Protein AF-0000000079816338 (afdb_homodimer)

Organism: NCBI:txid1608957

InterPro domains:
  IPR032808 DoxX family [PF07681] (20-102)
  IPR051907 DoxX-like inner membrane-associated oxidoreductase [PTHR33452] (13-150)

Radius of gyration: 20.95 Å; Cα contacts (8 Å, |Δi|>4): 546; chains: 2; bounding box: 51×67×56 Å

Foldseek 3Di:
DDPVVVVVVVVVVVVLCLLLVLLQVLLVVLLVQLVCLVPPQNLQNCQVPPVVVLVNPPSSVVSNVSSVLSNVLSVCSNQQHVQLVSLVSNLVSLVVCQVSPAPVQACAGDPPDPDGHCVVSVVSNVSSVCCNQQGRRDRHVCVVVVVDDPDPPDPPPDPPPPPPPD/DDPVVVVVVVVVVVVLCLLLVLLQVLLVVLQVQLVCLVPPQNLQNCQVPPVVVLVNPPSSVVSNVSSCLSNVLSVCSNQQHVQLVSLVVNLVSLVVCQVSPAPVQACAGDPPDPDGHCVVSVVSNVSSVCCNQQGRRDRHVCVVVVVDDPPPPDPPPDPPDPPPPD

Nearest PDB structures (foldseek):
  6a94-assembly2_B  TM=2.118E-01  e=1.010E+00  Homo sapiens
  6a94-assembly2_B  TM=2.122E-01  e=7.781E-01  Homo sapiens
  6wgt-assembly2_B  TM=2.318E-01  e=5.483E+00  Homo sapiens
  7voe-assembly1_A  TM=1.876E-01  e=3.007E+00  Homo sapiens

Secondary structure (DSSP, 8-state):
--HHHHHHHHHHHHHHHHHHHHHHHHHHHHHHHHHHIIIII-HHHHIIIIIHHTT-SSHHHHHHHHHHHHHHHHHHHHHTSSHHHHHHHHHHHHHHHIIIIITTT-SSPPTT-SS--SHHHHHHHHHHHHHHHH-S-SSSHHHHTTSS---------S--------/--HHHHHHHHHHHHHHHHHHHHHHHHHHHHHHHHHHIIIII-HHHHIIIIIHHTT-SSHHHHHHHHHHHHHHHHHHHHHTSSHHHHHHHHHHHHHHHIIIIITTT-SSPPTT-SS--SHHHHHHHHHHHHHHHH-S-SSSHHHHTTSS---------S--------

Structure (mmCIF, N/CA/C/O backbone):
data_AF-0000000079816338-model_v1
#
loop_
_entity.id
_entity.type
_entity.pdbx_description
1 polymer Oxidoreductase
#
loop_
_atom_site.group_PDB
_atom_site.id
_atom_site.type_symbol
_atom_site.label_atom_id
_atom_site.label_alt_id
_atom_site.label_comp_id
_atom_site.label_asym_id
_atom_site.label_entity_id
_atom_site.label_seq_id
_atom_site.pdbx_PDB_ins_code
_atom_site.Cartn_x
_atom_site.Cartn_y
_atom_site.Cartn_z
_atom_site.occupancy
_atom_site.B_iso_or_equiv
_atom_site.auth_seq_id
_atom_site.auth_comp_id
_atom_site.auth_asym_id
_atom_site.auth_atom_id
_atom_site.pdbx_PDB_model_num
ATOM 1 N N . MET A 1 1 ? -20.078 13.43 28.703 1 40.84 1 MET A N 1
ATOM 2 C CA . MET A 1 1 ? -18.859 13.492 27.891 1 40.84 1 MET A CA 1
ATOM 3 C C . MET A 1 1 ? -18.984 12.586 26.672 1 40.84 1 MET A C 1
ATOM 5 O O . MET A 1 1 ? -18.938 11.359 26.797 1 40.84 1 MET A O 1
ATOM 9 N N . SER A 1 2 ? -19.781 12.906 25.625 1 45.94 2 SER A N 1
ATOM 10 C CA . SER A 1 2 ? -20.609 12.148 24.688 1 45.94 2 SER A CA 1
ATOM 11 C C . SER A 1 2 ? -19.75 11.305 23.75 1 45.94 2 SER A C 1
ATOM 13 O O . SER A 1 2 ? -18.562 11.586 23.562 1 45.94 2 SER A O 1
ATOM 15 N N . THR A 1 3 ? -20.203 10.07 23.484 1 49.84 3 THR A N 1
ATOM 16 C CA . THR A 1 3 ? -19.734 9.023 22.578 1 49.84 3 THR A CA 1
ATOM 17 C C . THR A 1 3 ? -19.172 9.625 21.297 1 49.84 3 THR A C 1
ATOM 19 O O . THR A 1 3 ? -18.156 9.156 20.766 1 49.84 3 THR A O 1
ATOM 22 N N . ILE A 1 4 ? -19.797 10.742 21.031 1 50.19 4 ILE A N 1
ATOM 23 C CA . ILE A 1 4 ? -19.453 11.391 19.781 1 50.19 4 ILE A CA 1
ATOM 24 C C . ILE A 1 4 ? -18.078 12.055 19.906 1 50.19 4 ILE A C 1
ATOM 26 O O . ILE A 1 4 ? -17.25 11.984 18.984 1 50.19 4 ILE A O 1
ATOM 30 N N . HIS A 1 5 ? -17.734 12.703 21.125 1 50.38 5 HIS A N 1
ATOM 31 C CA . HIS A 1 5 ? -16.438 13.344 21.344 1 50.38 5 HIS A CA 1
ATOM 32 C C . HIS A 1 5 ? -15.32 12.312 21.359 1 50.38 5 HIS A C 1
ATOM 34 O O . HIS A 1 5 ? -14.219 12.586 20.875 1 50.38 5 HIS A O 1
ATOM 40 N N . ALA A 1 6 ? -15.617 11.172 22 1 49.81 6 ALA A N 1
ATOM 41 C CA . ALA A 1 6 ? -14.648 10.086 22.062 1 49.81 6 ALA A CA 1
ATOM 42 C C . ALA A 1 6 ? -14.297 9.586 20.656 1 49.81 6 ALA A C 1
ATOM 44 O O . ALA A 1 6 ? -13.133 9.266 20.391 1 49.81 6 ALA A O 1
ATOM 45 N N . ILE A 1 7 ? -15.25 9.5 19.781 1 52.56 7 ILE A N 1
ATOM 46 C CA . ILE A 1 7 ? -15.039 9.031 18.422 1 52.56 7 ILE A CA 1
ATOM 47 C C . ILE A 1 7 ? -14.18 10.039 17.656 1 52.56 7 ILE A C 1
ATOM 49 O O . ILE A 1 7 ? -13.273 9.648 16.922 1 52.56 7 ILE A O 1
ATOM 53 N N . HIS A 1 8 ? -14.398 11.273 17.984 1 54.84 8 HIS A N 1
ATOM 54 C CA . HIS A 1 8 ? -13.656 12.336 17.312 1 54.84 8 HIS A CA 1
ATOM 55 C C . HIS A 1 8 ? -12.211 12.383 17.797 1 54.84 8 HIS A C 1
ATOM 57 O O . HIS A 1 8 ? -11.297 12.625 17.016 1 54.84 8 HIS A O 1
ATOM 63 N N . ARG A 1 9 ? -12.031 12.312 19.172 1 52.19 9 ARG A N 1
ATOM 64 C CA . ARG A 1 9 ? -10.688 12.289 19.734 1 52.19 9 ARG A CA 1
ATOM 65 C C . ARG A 1 9 ? -9.906 11.07 19.234 1 52.19 9 ARG A C 1
ATOM 67 O O . ARG A 1 9 ? -8.703 11.156 18.984 1 52.19 9 ARG A O 1
ATOM 74 N N . SER A 1 10 ? -10.656 9.953 19.234 1 56.09 10 SER A N 1
ATOM 75 C CA . SER A 1 10 ? -10.008 8.727 18.781 1 56.09 10 SER A CA 1
ATOM 76 C C . SER A 1 10 ? -9.477 8.891 17.359 1 56.09 10 SER A C 1
ATOM 78 O O . SER A 1 10 ? -8.375 8.438 17.047 1 56.09 10 SER A O 1
ATOM 80 N N . PHE A 1 11 ? -10.102 9.688 16.594 1 63.38 11 PHE A N 1
ATOM 81 C CA . PHE A 1 11 ? -9.633 9.867 15.227 1 63.38 11 PHE A CA 1
ATOM 82 C C . PHE A 1 11 ? -8.492 10.883 15.18 1 63.38 11 PHE A C 1
ATOM 84 O O . PHE A 1 11 ? -7.637 10.82 14.289 1 63.38 11 PHE A O 1
ATOM 91 N N . GLY A 1 12 ? -8.5 11.695 16.344 1 60.84 12 GLY A N 1
ATOM 92 C CA . GLY A 1 12 ? -7.398 12.633 16.422 1 60.84 12 GLY A CA 1
ATOM 93 C C . GLY A 1 12 ? -6.055 11.961 16.641 1 60.84 12 GLY A C 1
ATOM 94 O O . GLY A 1 12 ? -5.105 12.203 15.891 1 60.84 12 GLY A O 1
ATOM 95 N N . ARG A 1 13 ? -6.016 11.148 17.625 1 67.56 13 ARG A N 1
ATOM 96 C CA . ARG A 1 13 ? -4.793 10.406 17.906 1 67.56 13 ARG A CA 1
ATOM 97 C C . ARG A 1 13 ? -4.438 9.469 16.75 1 67.56 13 ARG A C 1
ATOM 99 O O . ARG A 1 13 ? -3.266 9.344 16.391 1 67.56 13 ARG A O 1
ATOM 106 N N . ALA A 1 14 ? -5.395 8.922 16.188 1 78.31 14 ALA A N 1
ATOM 107 C CA . ALA A 1 14 ? -5.164 8.008 15.07 1 78.31 14 ALA A CA 1
ATOM 108 C C . ALA A 1 14 ? -4.645 8.758 13.844 1 78.31 14 ALA A C 1
ATOM 110 O O . ALA A 1 14 ? -3.811 8.234 13.102 1 78.31 14 ALA A O 1
ATOM 111 N N . SER A 1 15 ? -5.027 9.984 13.844 1 82.69 15 SER A N 1
ATOM 112 C CA . SER A 1 15 ? -4.605 10.781 12.695 1 82.69 15 SER A CA 1
ATOM 113 C C . SER A 1 15 ? -3.121 11.125 12.781 1 82.69 15 SER A C 1
ATOM 115 O O . SER A 1 15 ? -2.428 11.164 11.758 1 82.69 15 SER A O 1
ATOM 117 N N . ALA A 1 16 ? -2.643 11.281 14 1 85.25 16 ALA A N 1
ATOM 118 C CA . ALA A 1 16 ? -1.231 11.602 14.195 1 85.25 16 ALA A CA 1
ATOM 119 C C . ALA A 1 16 ? -0.348 10.391 13.883 1 85.25 16 ALA A C 1
ATOM 121 O O . ALA A 1 16 ? 0.85 10.547 13.633 1 85.25 16 ALA A O 1
ATOM 122 N N . ALA A 1 17 ? -0.938 9.281 13.883 1 92.69 17 ALA A N 1
ATOM 123 C CA . ALA A 1 17 ? -0.187 8.047 13.672 1 92.69 17 ALA A CA 1
ATOM 124 C C . ALA A 1 17 ? -0.024 7.75 12.188 1 92.69 17 ALA A C 1
ATOM 126 O O . ALA A 1 17 ? 0.826 6.945 11.797 1 92.69 17 ALA A O 1
ATOM 127 N N . VAL A 1 18 ? -0.795 8.383 11.352 1 93.62 18 VAL A N 1
ATOM 128 C CA . VAL A 1 18 ? -0.905 8.008 9.945 1 93.62 18 VAL A CA 1
ATOM 129 C C . VAL A 1 18 ? 0.459 8.133 9.273 1 93.62 18 VAL A C 1
ATOM 131 O O . VAL A 1 18 ? 0.966 7.16 8.703 1 93.62 18 VAL A O 1
ATOM 134 N N . PRO A 1 19 ? 1.144 9.273 9.391 1 94.25 19 PRO A N 1
ATOM 135 C CA . PRO A 1 19 ? 2.42 9.359 8.68 1 94.25 19 PRO A CA 1
ATOM 136 C C . PRO A 1 19 ? 3.459 8.375 9.211 1 94.25 19 PRO A C 1
ATOM 138 O O . PRO A 1 19 ? 4.277 7.859 8.445 1 94.25 19 PRO A O 1
ATOM 141 N N . VAL A 1 20 ? 3.414 8.07 10.477 1 96 20 VAL A N 1
ATOM 142 C CA . VAL A 1 20 ? 4.402 7.199 11.102 1 96 20 VAL A CA 1
ATOM 143 C C . VAL A 1 20 ? 4.141 5.75 10.688 1 96 20 VAL A C 1
ATOM 145 O O . VAL A 1 20 ? 5.062 5.043 10.266 1 96 20 VAL A O 1
ATOM 148 N N . VAL A 1 21 ? 2.91 5.344 10.781 1 97.69 21 VAL A N 1
ATOM 149 C CA . VAL A 1 21 ? 2.559 3.967 10.445 1 97.69 21 VAL A CA 1
ATOM 150 C C . VAL A 1 21 ? 2.842 3.711 8.969 1 97.69 21 VAL A C 1
ATOM 152 O O . VAL A 1 21 ? 3.418 2.68 8.609 1 97.69 21 VAL A O 1
ATOM 155 N N . VAL A 1 22 ? 2.518 4.641 8.133 1 98.06 22 VAL A N 1
ATOM 156 C CA . VAL A 1 22 ? 2.689 4.484 6.695 1 98.06 22 VAL A CA 1
ATOM 157 C C . VAL A 1 22 ? 4.176 4.359 6.363 1 98.06 22 VAL A C 1
ATOM 159 O O . VAL A 1 22 ? 4.598 3.393 5.723 1 98.06 22 VAL A O 1
ATOM 162 N N . ARG A 1 23 ? 4.961 5.293 6.82 1 98.44 23 ARG A N 1
ATOM 163 C CA . ARG A 1 23 ? 6.363 5.273 6.406 1 98.44 23 ARG A CA 1
ATOM 164 C C . ARG A 1 23 ? 7.082 4.055 6.977 1 98.44 23 ARG A C 1
ATOM 166 O O . ARG A 1 23 ? 7.98 3.504 6.34 1 98.44 23 ARG A O 1
ATOM 173 N N . VAL A 1 24 ? 6.727 3.605 8.18 1 98.81 24 VAL A N 1
ATOM 174 C CA . VAL A 1 24 ? 7.406 2.475 8.805 1 98.81 24 VAL A CA 1
ATOM 175 C C . VAL A 1 24 ? 7.086 1.194 8.031 1 98.81 24 VAL A C 1
ATOM 177 O O . VAL A 1 24 ? 7.988 0.414 7.715 1 98.81 24 VAL A O 1
ATOM 180 N N . VAL A 1 25 ? 5.848 0.986 7.73 1 98.81 25 VAL A N 1
ATOM 181 C CA . VAL A 1 25 ? 5.449 -0.234 7.039 1 98.81 25 VAL A CA 1
ATOM 182 C C . VAL A 1 25 ? 6.043 -0.245 5.633 1 98.81 25 VAL A C 1
ATOM 184 O O . VAL A 1 25 ? 6.637 -1.24 5.207 1 98.81 25 VAL A O 1
ATOM 187 N N . ILE A 1 26 ? 5.902 0.875 4.906 1 98.88 26 ILE A N 1
ATOM 188 C CA . ILE A 1 26 ? 6.449 0.96 3.555 1 98.88 26 ILE A CA 1
ATOM 189 C C . ILE A 1 26 ? 7.969 0.823 3.6 1 98.88 26 ILE A C 1
ATOM 191 O O . ILE A 1 26 ? 8.562 0.151 2.754 1 98.88 26 ILE A O 1
ATOM 195 N N . GLY A 1 27 ? 8.594 1.478 4.578 1 98.94 27 GLY A N 1
ATOM 196 C CA . GLY A 1 27 ? 10.039 1.39 4.734 1 98.94 27 GLY A CA 1
ATOM 197 C C . GLY A 1 27 ? 10.531 -0.026 4.969 1 98.94 27 GLY A C 1
ATOM 198 O O . GLY A 1 27 ? 11.539 -0.442 4.398 1 98.94 27 GLY A O 1
ATOM 199 N N . ILE A 1 28 ? 9.859 -0.75 5.809 1 98.88 28 ILE A N 1
ATOM 200 C CA . ILE A 1 28 ? 10.227 -2.131 6.098 1 98.88 28 ILE A CA 1
ATOM 201 C C . ILE A 1 28 ? 10.156 -2.963 4.82 1 98.88 28 ILE A C 1
ATOM 203 O O . ILE A 1 28 ? 11.07 -3.736 4.523 1 98.88 28 ILE A O 1
ATOM 207 N N . ILE A 1 29 ? 9.094 -2.814 4.062 1 98.75 29 ILE A N 1
ATOM 208 C CA . ILE A 1 29 ? 8.922 -3.6 2.846 1 98.75 29 ILE A CA 1
ATOM 209 C C . ILE A 1 29 ? 10.039 -3.266 1.855 1 98.75 29 ILE A C 1
ATOM 211 O O . ILE A 1 29 ? 10.68 -4.164 1.308 1 98.75 29 ILE A O 1
ATOM 215 N N . MET A 1 30 ? 10.281 -1.951 1.688 1 98.81 30 MET A N 1
ATOM 216 C CA . MET A 1 30 ? 11.305 -1.541 0.733 1 98.81 30 MET A CA 1
ATOM 217 C C . MET A 1 30 ? 12.688 -2.02 1.176 1 98.81 30 MET A C 1
ATOM 219 O O . MET A 1 30 ? 13.469 -2.518 0.362 1 98.81 30 MET A O 1
ATOM 223 N N . ALA A 1 31 ? 13 -1.866 2.441 1 98.81 31 ALA A N 1
ATOM 224 C CA . ALA A 1 31 ? 14.297 -2.305 2.961 1 98.81 31 ALA A CA 1
ATOM 225 C C . ALA A 1 31 ? 14.469 -3.812 2.793 1 98.81 31 ALA A C 1
ATOM 227 O O . ALA A 1 31 ? 15.57 -4.285 2.508 1 98.81 31 ALA A O 1
ATOM 228 N N . THR A 1 32 ? 13.43 -4.578 3.047 1 98 32 THR A N 1
ATOM 229 C CA . THR A 1 32 ? 13.492 -6.027 2.904 1 98 32 THR A CA 1
ATOM 230 C C . THR A 1 32 ? 13.789 -6.418 1.459 1 98 32 THR A C 1
ATOM 232 O O . THR A 1 32 ? 14.539 -7.363 1.206 1 98 32 THR A O 1
ATOM 235 N N . HIS A 1 33 ? 13.211 -5.711 0.512 1 97.12 33 HIS A N 1
ATOM 236 C CA . HIS A 1 33 ? 13.516 -5.953 -0.893 1 97.12 33 HIS A CA 1
ATOM 237 C C . HIS A 1 33 ? 14.992 -5.703 -1.184 1 97.12 33 HIS A C 1
ATOM 239 O O . HIS A 1 33 ? 15.641 -6.496 -1.868 1 97.12 33 HIS A O 1
ATOM 245 N N . GLY A 1 34 ? 15.477 -4.562 -0.693 1 97.81 34 GLY A N 1
ATOM 246 C CA . GLY A 1 34 ? 16.906 -4.293 -0.849 1 97.81 34 GLY A CA 1
ATOM 247 C C . GLY A 1 34 ? 17.781 -5.352 -0.211 1 97.81 34 GLY A C 1
ATOM 248 O O . GLY A 1 34 ? 18.781 -5.762 -0.792 1 97.81 34 GLY A O 1
ATOM 249 N N . TRP A 1 35 ? 17.422 -5.758 0.966 1 97.31 35 TRP A N 1
ATOM 250 C CA . TRP A 1 35 ? 18.172 -6.777 1.688 1 97.31 35 TRP A CA 1
ATOM 251 C C . TRP A 1 35 ? 18.188 -8.094 0.925 1 97.31 35 TRP A C 1
ATOM 253 O O . TRP A 1 35 ? 19.219 -8.758 0.821 1 97.31 35 TRP A O 1
ATOM 263 N N . GLN A 1 36 ? 17.078 -8.523 0.411 1 94.94 36 GLN A N 1
ATOM 264 C CA . GLN A 1 36 ? 16.969 -9.75 -0.364 1 94.94 36 GLN A CA 1
ATOM 265 C C . GLN A 1 36 ? 17.844 -9.695 -1.611 1 94.94 36 GLN A C 1
ATOM 267 O O . GLN A 1 36 ? 18.531 -10.672 -1.937 1 94.94 36 GLN A O 1
ATOM 272 N N . LYS A 1 37 ? 17.828 -8.555 -2.322 1 95.94 37 LYS A N 1
ATOM 273 C CA . LYS A 1 37 ? 18.656 -8.414 -3.514 1 95.94 37 LYS A CA 1
ATOM 274 C C . LYS A 1 37 ? 20.141 -8.453 -3.156 1 95.94 37 LYS A C 1
ATOM 276 O O . LYS A 1 37 ? 20.969 -8.961 -3.93 1 95.94 37 LYS A O 1
ATOM 281 N N . LEU A 1 38 ? 20.406 -7.953 -2.01 1 96.62 38 LEU A N 1
ATOM 282 C CA . LEU A 1 38 ? 21.797 -7.887 -1.571 1 96.62 38 LEU A CA 1
ATOM 283 C C . LEU A 1 38 ? 22.297 -9.258 -1.13 1 96.62 38 LEU A C 1
ATOM 285 O O . LEU A 1 38 ? 23.406 -9.664 -1.482 1 96.62 38 LEU A O 1
ATOM 289 N N . THR A 1 39 ? 21.484 -10.055 -0.456 1 94.81 39 THR A N 1
ATOM 290 C CA . THR A 1 39 ? 22 -11.219 0.259 1 94.81 39 THR A CA 1
ATOM 291 C C . THR A 1 39 ? 21.578 -12.508 -0.439 1 94.81 39 THR A C 1
ATOM 293 O O . THR A 1 39 ? 22.25 -13.539 -0.314 1 94.81 39 THR A O 1
ATOM 296 N N . GLN A 1 40 ? 20.469 -12.492 -1.113 1 91.5 40 GLN A N 1
ATOM 297 C CA . GLN A 1 40 ? 19.953 -13.734 -1.689 1 91.5 40 GLN A CA 1
ATOM 298 C C . GLN A 1 40 ? 20.188 -13.773 -3.197 1 91.5 40 GLN A C 1
ATOM 300 O O . GLN A 1 40 ? 20.547 -14.805 -3.748 1 91.5 40 GLN A O 1
ATOM 305 N N . MET A 1 41 ? 20.031 -12.719 -3.842 1 90.38 41 MET A N 1
ATOM 306 C CA . MET A 1 41 ? 20.188 -12.68 -5.293 1 90.38 41 MET A CA 1
ATOM 307 C C . MET A 1 41 ? 21.594 -12.273 -5.688 1 90.38 41 MET A C 1
ATOM 309 O O . MET A 1 41 ? 22.172 -12.836 -6.621 1 90.38 41 MET A O 1
ATOM 313 N N . GLY A 1 42 ? 22.125 -11.375 -4.883 1 95.12 42 GLY A N 1
ATOM 314 C CA . GLY A 1 42 ? 23.312 -10.641 -5.305 1 95.12 42 GLY A CA 1
ATOM 315 C C . GLY A 1 42 ? 22.984 -9.445 -6.188 1 95.12 42 GLY A C 1
ATOM 316 O O . GLY A 1 42 ? 22.422 -9.609 -7.273 1 95.12 42 GLY A O 1
ATOM 317 N N . ALA A 1 43 ? 23.422 -8.312 -5.816 1 95.5 43 ALA A N 1
ATOM 318 C CA . ALA A 1 43 ? 23.047 -7.078 -6.504 1 95.5 43 ALA A CA 1
ATOM 319 C C . ALA A 1 43 ? 23.531 -7.094 -7.953 1 95.5 43 ALA A C 1
ATOM 321 O O . ALA A 1 43 ? 22.797 -6.703 -8.859 1 95.5 43 ALA A O 1
ATOM 322 N N . ALA A 1 44 ? 24.719 -7.543 -8.148 1 94.56 44 ALA A N 1
ATOM 323 C CA . ALA A 1 44 ? 25.25 -7.625 -9.5 1 94.56 44 ALA A CA 1
ATOM 324 C C . ALA A 1 44 ? 24.5 -8.656 -10.336 1 94.56 44 ALA A C 1
ATOM 326 O O . ALA A 1 44 ? 24.234 -8.438 -11.523 1 94.56 44 ALA A O 1
ATOM 327 N N . ASN A 1 45 ? 24.172 -9.789 -9.758 1 95 45 ASN A N 1
ATOM 328 C CA . ASN A 1 45 ? 23.422 -10.836 -10.438 1 95 45 ASN A CA 1
ATOM 329 C C . ASN A 1 45 ? 22.016 -10.375 -10.789 1 95 45 ASN A C 1
ATOM 331 O O . ASN A 1 45 ? 21.516 -10.664 -11.883 1 95 45 ASN A O 1
ATOM 335 N N . PHE A 1 46 ? 21.422 -9.664 -9.828 1 94.62 46 PHE A N 1
ATOM 336 C CA . PHE A 1 46 ? 20.125 -9.047 -10.102 1 94.62 46 PHE A CA 1
ATOM 337 C C . PHE A 1 46 ? 20.219 -8.109 -11.305 1 94.62 46 PHE A C 1
ATOM 339 O O . PHE A 1 46 ? 19.375 -8.156 -12.203 1 94.62 46 PHE A O 1
ATOM 346 N N . GLY A 1 47 ? 21.219 -7.293 -11.391 1 94.75 47 GLY A N 1
ATOM 347 C CA . GLY A 1 47 ? 21.438 -6.359 -12.484 1 94.75 47 GLY A CA 1
ATOM 348 C C . GLY A 1 47 ? 21.75 -7.047 -13.797 1 94.75 47 GLY A C 1
ATOM 349 O O . GLY A 1 47 ? 21.031 -6.859 -14.789 1 94.75 47 GLY A O 1
ATOM 350 N N . ASN A 1 48 ? 22.75 -7.941 -13.836 1 95.5 48 ASN A N 1
ATOM 351 C CA . ASN A 1 48 ? 23.25 -8.57 -15.055 1 95.5 48 ASN A CA 1
ATOM 352 C C . ASN A 1 48 ? 22.297 -9.664 -15.547 1 95.5 48 ASN A C 1
ATOM 354 O O . ASN A 1 48 ? 22.422 -10.133 -16.672 1 95.5 48 ASN A O 1
ATOM 358 N N . GLY A 1 49 ? 21.391 -10.016 -14.797 1 94.56 49 GLY A N 1
ATOM 359 C CA . GLY A 1 49 ? 20.312 -10.93 -15.18 1 94.56 49 GLY A CA 1
ATOM 360 C C . GLY A 1 49 ? 19.031 -10.227 -15.547 1 94.56 49 GLY A C 1
ATOM 361 O O . GLY A 1 49 ? 18.859 -9.773 -16.688 1 94.56 49 GLY A O 1
ATOM 362 N N . MET A 1 50 ? 18.266 -9.883 -14.555 1 90.75 50 MET A N 1
ATOM 363 C CA . MET A 1 50 ? 16.922 -9.344 -14.758 1 90.75 50 MET A CA 1
ATOM 364 C C . MET A 1 50 ? 16.969 -8 -15.477 1 90.75 50 MET A C 1
ATOM 366 O O . MET A 1 50 ? 16.266 -7.785 -16.469 1 90.75 50 MET A O 1
ATOM 370 N N . LEU A 1 51 ? 17.766 -7.07 -15.008 1 95.25 51 LEU A N 1
ATOM 371 C CA . LEU A 1 51 ? 17.797 -5.734 -15.586 1 95.25 51 LEU A CA 1
ATOM 372 C C . LEU A 1 51 ? 18.375 -5.762 -17 1 95.25 51 LEU A C 1
ATOM 374 O O . LEU A 1 51 ? 17.922 -5.031 -17.875 1 95.25 51 LEU A O 1
ATOM 378 N N . ALA A 1 52 ? 19.391 -6.535 -17.125 1 96.25 52 ALA A N 1
ATOM 379 C CA . ALA A 1 52 ? 19.969 -6.695 -18.469 1 96.25 52 ALA A CA 1
ATOM 380 C C . ALA A 1 52 ? 18.922 -7.23 -19.438 1 96.25 52 ALA A C 1
ATOM 382 O O . ALA A 1 52 ? 18.797 -6.738 -20.562 1 96.25 52 ALA A O 1
ATOM 383 N N . ASP A 1 53 ? 18.172 -8.227 -19.047 1 94.81 53 ASP A N 1
ATOM 384 C CA . ASP A 1 53 ? 17.141 -8.836 -19.891 1 94.81 53 ASP A CA 1
ATOM 385 C C . ASP A 1 53 ? 16.078 -7.812 -20.266 1 94.81 53 ASP A C 1
ATOM 387 O O . ASP A 1 53 ? 15.438 -7.93 -21.312 1 94.81 53 ASP A O 1
ATOM 391 N N . LEU A 1 54 ? 15.93 -6.773 -19.469 1 93.12 54 LEU A N 1
ATOM 392 C CA . LEU A 1 54 ? 14.93 -5.738 -19.703 1 93.12 54 LEU A CA 1
ATOM 393 C C . LEU A 1 54 ? 15.508 -4.602 -20.531 1 93.12 54 LEU A C 1
ATOM 395 O O . LEU A 1 54 ? 14.805 -3.637 -20.844 1 93.12 54 LEU A O 1
ATOM 399 N N . GLY A 1 55 ? 16.844 -4.629 -20.766 1 95.31 55 GLY A N 1
ATOM 400 C CA . GLY A 1 55 ? 17.484 -3.641 -21.625 1 95.31 55 GLY A CA 1
ATOM 401 C C . GLY A 1 55 ? 17.953 -2.408 -20.859 1 95.31 55 GLY A C 1
ATOM 402 O O . GLY A 1 55 ? 18.203 -1.365 -21.469 1 95.31 55 GLY A O 1
ATOM 403 N N . VAL A 1 56 ? 18 -2.514 -19.578 1 96 56 VAL A N 1
ATOM 404 C CA . VAL A 1 56 ? 18.469 -1.39 -18.781 1 96 56 VAL A CA 1
ATOM 405 C C . VAL A 1 56 ? 19.953 -1.146 -19.062 1 96 56 VAL A C 1
ATOM 407 O O . VAL A 1 56 ? 20.766 -2.082 -19.047 1 96 56 VAL A O 1
ATOM 410 N N . PRO A 1 57 ? 20.359 0.042 -19.344 1 96.62 57 PRO A N 1
ATOM 411 C CA . PRO A 1 57 ? 21.781 0.308 -19.547 1 96.62 57 PRO A CA 1
ATOM 412 C C . PRO A 1 57 ? 22.594 0.143 -18.281 1 96.62 57 PRO A C 1
ATOM 414 O O . PRO A 1 57 ? 22.109 0.424 -17.188 1 96.62 57 PRO A O 1
ATOM 417 N N . LEU A 1 58 ? 23.828 -0.326 -18.406 1 97.12 58 LEU A N 1
ATOM 418 C CA . LEU A 1 58 ? 24.734 -0.551 -17.297 1 97.12 58 LEU A CA 1
ATOM 419 C C . LEU A 1 58 ? 24.078 -1.388 -16.203 1 97.12 58 LEU A C 1
ATOM 421 O O . LEU A 1 58 ? 24.062 -0.993 -15.039 1 97.12 58 LEU A O 1
ATOM 425 N N . PRO A 1 59 ? 23.625 -2.504 -16.594 1 97.38 59 PRO A N 1
ATOM 426 C CA . PRO A 1 59 ? 22.766 -3.26 -15.672 1 97.38 59 PRO A CA 1
ATOM 427 C C . PRO A 1 59 ? 23.484 -3.652 -14.383 1 97.38 59 PRO A C 1
ATOM 429 O O . PRO A 1 59 ? 22.859 -3.693 -13.32 1 97.38 59 PRO A O 1
ATOM 432 N N . GLY A 1 60 ? 24.766 -4.004 -14.422 1 96.38 60 GLY A N 1
ATOM 433 C CA . GLY A 1 60 ? 25.5 -4.305 -13.211 1 96.38 60 GLY A CA 1
ATOM 434 C C . GLY A 1 60 ? 25.516 -3.158 -12.219 1 96.38 60 GLY A C 1
ATOM 435 O O . GLY A 1 60 ? 25.297 -3.363 -11.023 1 96.38 60 GLY A O 1
ATOM 436 N N . VAL A 1 61 ? 25.75 -1.986 -12.742 1 97.62 61 VAL A N 1
ATOM 437 C CA . VAL A 1 61 ? 25.766 -0.791 -11.906 1 97.62 61 VAL A CA 1
ATOM 438 C C . VAL A 1 61 ? 24.359 -0.501 -11.383 1 97.62 61 VAL A C 1
ATOM 440 O O . VAL A 1 61 ? 24.188 -0.222 -10.195 1 97.62 61 VAL A O 1
ATOM 443 N N . MET A 1 62 ? 23.406 -0.627 -12.273 1 97.88 62 MET A N 1
ATOM 444 C CA . MET A 1 62 ? 22.031 -0.314 -11.891 1 97.88 62 MET A CA 1
ATOM 445 C C . MET A 1 62 ? 21.516 -1.309 -10.859 1 97.88 62 MET A C 1
ATOM 447 O O . MET A 1 62 ? 20.703 -0.954 -10 1 97.88 62 MET A O 1
ATOM 451 N N . GLY A 1 63 ? 21.969 -2.564 -10.953 1 98 63 GLY A N 1
ATOM 452 C CA . GLY A 1 63 ? 21.625 -3.537 -9.922 1 98 63 GLY A CA 1
ATOM 453 C C . GLY A 1 63 ? 22.031 -3.102 -8.531 1 98 63 GLY A C 1
ATOM 454 O O . GLY A 1 63 ? 21.25 -3.238 -7.582 1 98 63 GLY A O 1
ATOM 455 N N . HIS A 1 64 ? 23.219 -2.57 -8.445 1 98.25 64 HIS A N 1
ATOM 456 C CA . HIS A 1 64 ? 23.688 -2.072 -7.156 1 98.25 64 HIS A CA 1
ATOM 457 C C . HIS A 1 64 ? 22.906 -0.83 -6.73 1 98.25 64 HIS A C 1
ATOM 459 O O . HIS A 1 64 ? 22.531 -0.7 -5.562 1 98.25 64 HIS A O 1
ATOM 465 N N . VAL A 1 65 ? 22.703 0.055 -7.664 1 98.5 65 VAL A N 1
ATOM 466 C CA . VAL A 1 65 ? 22.031 1.317 -7.359 1 98.5 65 VAL A CA 1
ATOM 467 C C . VAL A 1 65 ? 20.641 1.043 -6.797 1 98.5 65 VAL A C 1
ATOM 469 O O . VAL A 1 65 ? 20.297 1.538 -5.719 1 98.5 65 VAL A O 1
ATOM 472 N N . VAL A 1 66 ? 19.859 0.242 -7.477 1 98.44 66 VAL A N 1
ATOM 473 C CA . VAL A 1 66 ? 18.5 -0.068 -7.059 1 98.44 66 VAL A CA 1
ATOM 474 C C . VAL A 1 66 ? 18.516 -0.775 -5.703 1 98.44 66 VAL A C 1
ATOM 476 O O . VAL A 1 66 ? 17.766 -0.423 -4.801 1 98.44 66 VAL A O 1
ATOM 479 N N . THR A 1 67 ? 19.406 -1.755 -5.539 1 98.62 67 THR A N 1
ATOM 480 C CA . THR A 1 67 ? 19.516 -2.545 -4.32 1 98.62 67 THR A CA 1
ATOM 481 C C . THR A 1 67 ? 19.781 -1.645 -3.115 1 98.62 67 THR A C 1
ATOM 483 O O . THR A 1 67 ? 19.078 -1.728 -2.105 1 98.62 67 THR A O 1
ATOM 486 N N . TRP A 1 68 ? 20.672 -0.776 -3.256 1 98.81 68 TRP A N 1
ATOM 487 C CA . TRP A 1 68 ? 21.062 0.058 -2.127 1 98.81 68 TRP A CA 1
ATOM 488 C C . TRP A 1 68 ? 20.047 1.156 -1.873 1 98.81 68 TRP A C 1
ATOM 490 O O . TRP A 1 68 ? 19.812 1.541 -0.726 1 98.81 68 TRP A O 1
ATOM 500 N N . LEU A 1 69 ? 19.484 1.735 -2.92 1 98.88 69 LEU A N 1
ATOM 501 C CA . LEU A 1 69 ? 18.438 2.729 -2.719 1 98.88 69 LEU A CA 1
ATOM 502 C C . LEU A 1 69 ? 17.25 2.129 -1.95 1 98.88 69 LEU A C 1
ATOM 504 O O . LEU A 1 69 ? 16.703 2.775 -1.062 1 98.88 69 LEU A O 1
ATOM 508 N N . GLU A 1 70 ? 16.922 0.952 -2.301 1 98.88 70 GLU A N 1
ATOM 509 C CA . GLU A 1 70 ? 15.828 0.293 -1.6 1 98.88 70 GLU A CA 1
ATOM 510 C C . GLU A 1 70 ? 16.203 0.005 -0.147 1 98.88 70 GLU A C 1
ATOM 512 O O . GLU A 1 70 ? 15.406 0.263 0.762 1 98.88 70 GLU A O 1
ATOM 517 N N . LEU A 1 71 ? 17.375 -0.53 0.052 1 98.88 71 LEU A N 1
ATOM 518 C CA . LEU A 1 71 ? 17.797 -0.9 1.396 1 98.88 71 LEU A CA 1
ATOM 519 C C . LEU A 1 71 ? 17.953 0.334 2.279 1 98.88 71 LEU A C 1
ATOM 521 O O . LEU A 1 71 ? 17.297 0.446 3.314 1 98.88 71 LEU A O 1
ATOM 525 N N . VAL A 1 72 ? 18.734 1.293 1.838 1 98.94 72 VAL A N 1
ATOM 526 C CA . VAL A 1 72 ? 19.047 2.475 2.633 1 98.94 72 VAL A CA 1
ATOM 527 C C . VAL A 1 72 ? 17.828 3.396 2.697 1 98.94 72 VAL A C 1
ATOM 529 O O . VAL A 1 72 ? 17.516 3.945 3.756 1 98.94 72 VAL A O 1
ATOM 532 N N . GLY A 1 73 ? 17.172 3.582 1.538 1 98.94 73 GLY A N 1
ATOM 533 C CA . GLY A 1 73 ? 15.969 4.391 1.527 1 98.94 73 GLY A CA 1
ATOM 534 C C . GLY A 1 73 ? 14.867 3.836 2.416 1 98.94 73 GLY A C 1
ATOM 535 O O . GLY A 1 73 ? 14.172 4.594 3.092 1 98.94 73 GLY A O 1
ATOM 536 N N . GLY A 1 74 ? 14.695 2.479 2.344 1 98.94 74 GLY A N 1
ATOM 537 C CA . GLY A 1 74 ? 13.734 1.85 3.236 1 98.94 74 GLY A CA 1
ATOM 538 C C . GLY A 1 74 ? 14.062 2.059 4.703 1 98.94 74 GLY A C 1
ATOM 539 O O . GLY A 1 74 ? 13.18 2.385 5.5 1 98.94 74 GLY A O 1
ATOM 540 N N . ILE A 1 75 ? 15.297 1.915 5.121 1 98.94 75 ILE A N 1
ATOM 541 C CA . ILE A 1 75 ? 15.742 2.117 6.5 1 98.94 75 ILE A CA 1
ATOM 542 C C . ILE A 1 75 ? 15.531 3.576 6.898 1 98.94 75 ILE A C 1
ATOM 544 O O . ILE A 1 75 ? 15.078 3.863 8.008 1 98.94 75 ILE A O 1
ATOM 548 N N . ALA A 1 76 ? 15.867 4.469 6 1 98.94 76 ALA A N 1
ATOM 549 C CA . ALA A 1 76 ? 15.656 5.895 6.25 1 98.94 76 ALA A CA 1
ATOM 550 C C . ALA A 1 76 ? 14.188 6.191 6.535 1 98.94 76 ALA A C 1
ATOM 552 O O . ALA A 1 76 ? 13.875 6.984 7.426 1 98.94 76 ALA A O 1
ATOM 553 N N . LEU A 1 77 ? 13.312 5.602 5.805 1 98.88 77 LEU A N 1
ATOM 554 C CA . LEU A 1 77 ? 11.883 5.793 6.043 1 98.88 77 LEU A CA 1
ATOM 555 C C . LEU A 1 77 ? 11.484 5.254 7.414 1 98.88 77 LEU A C 1
ATOM 557 O O . LEU A 1 77 ? 10.703 5.883 8.133 1 98.88 77 LEU A O 1
ATOM 561 N N . VAL A 1 78 ? 12 4.086 7.805 1 98.94 78 VAL A N 1
ATOM 562 C CA . VAL A 1 78 ? 11.648 3.471 9.078 1 98.94 78 VAL A CA 1
ATOM 563 C C . VAL A 1 78 ? 12.023 4.41 10.227 1 98.94 78 VAL A C 1
ATOM 565 O O . VAL A 1 78 ? 11.234 4.609 11.156 1 98.94 78 VAL A O 1
ATOM 568 N N . VAL A 1 79 ? 13.148 5.062 10.141 1 98.75 79 VAL A N 1
ATOM 569 C CA . VAL A 1 79 ? 13.625 5.867 11.258 1 98.75 79 VAL A CA 1
ATOM 570 C C . VAL A 1 79 ? 13.188 7.32 11.07 1 98.75 79 VAL A C 1
ATOM 572 O O . VAL A 1 79 ? 13.383 8.148 11.961 1 98.75 79 VAL A O 1
ATOM 575 N N . GLY A 1 80 ? 12.586 7.629 9.984 1 98.12 80 GLY A N 1
ATOM 576 C CA . GLY A 1 80 ? 12.141 8.984 9.703 1 98.12 80 GLY A CA 1
ATOM 577 C C . GLY A 1 80 ? 13.289 9.945 9.445 1 98.12 80 GLY A C 1
ATOM 578 O O . GLY A 1 80 ? 13.344 11.031 10.031 1 98.12 80 GLY A O 1
ATOM 579 N N . PHE A 1 81 ? 14.219 9.516 8.602 1 98.44 81 PHE A N 1
ATOM 580 C CA . PHE A 1 81 ? 15.352 10.344 8.195 1 98.44 81 PHE A CA 1
ATOM 581 C C . PHE A 1 81 ? 15.227 10.766 6.738 1 98.44 81 PHE A C 1
ATOM 583 O O . PHE A 1 81 ? 15.094 9.914 5.852 1 98.44 81 PHE A O 1
ATOM 590 N N . LEU A 1 82 ? 15.312 12.18 6.477 1 98.12 82 LEU A N 1
ATOM 591 C CA . LEU A 1 82 ? 15.094 12.68 5.125 1 98.12 82 LEU A CA 1
ATOM 592 C C . LEU A 1 82 ? 13.867 12.016 4.492 1 98.12 82 LEU A C 1
ATOM 594 O O . LEU A 1 82 ? 13.938 11.531 3.361 1 98.12 82 LEU A O 1
ATOM 598 N N . THR A 1 83 ? 12.859 12.008 5.254 1 97.38 83 THR A N 1
ATOM 599 C CA . THR A 1 83 ? 11.688 11.195 4.953 1 97.38 83 THR A CA 1
ATOM 600 C C . THR A 1 83 ? 11.133 11.539 3.572 1 97.38 83 THR A C 1
ATOM 602 O O . THR A 1 83 ? 10.953 10.656 2.732 1 97.38 83 THR A O 1
ATOM 605 N N . ARG A 1 84 ? 10.883 12.766 3.264 1 96.5 84 ARG A N 1
ATOM 606 C CA . ARG A 1 84 ? 10.281 13.164 1.995 1 96.5 84 ARG A CA 1
ATOM 607 C C . ARG A 1 84 ? 11.203 12.836 0.825 1 96.5 84 ARG A C 1
ATOM 609 O O . ARG A 1 84 ? 10.742 12.359 -0.218 1 96.5 84 ARG A O 1
ATOM 616 N N . ALA A 1 85 ? 12.477 13.086 0.982 1 98 85 ALA A N 1
ATOM 617 C CA . ALA A 1 85 ? 13.445 12.789 -0.069 1 98 85 ALA A CA 1
ATOM 618 C C . ALA A 1 85 ? 13.555 11.281 -0.298 1 98 85 ALA A C 1
ATOM 620 O O . ALA A 1 85 ? 13.578 10.82 -1.441 1 98 85 ALA A O 1
ATOM 621 N N . SER A 1 86 ? 13.688 10.539 0.799 1 98.75 86 SER A N 1
ATOM 622 C CA . SER A 1 86 ? 13.773 9.086 0.689 1 98.75 86 SER A CA 1
ATOM 623 C C . SER A 1 86 ? 12.531 8.516 0.006 1 98.75 86 SER A C 1
ATOM 625 O O . SER A 1 86 ? 12.641 7.66 -0.873 1 98.75 86 SER A O 1
ATOM 627 N N . ALA A 1 87 ? 11.414 9 0.428 1 98.81 87 ALA A N 1
ATOM 628 C CA . ALA A 1 87 ? 10.164 8.539 -0.183 1 98.81 87 ALA A CA 1
ATOM 629 C C . ALA A 1 87 ? 10.133 8.867 -1.673 1 98.81 87 ALA A C 1
ATOM 631 O O . ALA A 1 87 ? 9.719 8.039 -2.486 1 98.81 87 ALA A O 1
ATOM 632 N N . ALA A 1 88 ? 10.539 10.016 -2.049 1 98.62 88 ALA A N 1
ATOM 633 C CA . ALA A 1 88 ? 10.539 10.43 -3.449 1 98.62 88 ALA A CA 1
ATOM 634 C C . ALA A 1 88 ? 11.484 9.562 -4.277 1 98.62 88 ALA A C 1
ATOM 636 O O . ALA A 1 88 ? 11.141 9.133 -5.379 1 98.62 88 ALA A O 1
ATOM 637 N N . VAL A 1 89 ? 12.641 9.336 -3.787 1 98.88 89 VAL A N 1
ATOM 638 C CA . VAL A 1 89 ? 13.633 8.531 -4.488 1 98.88 89 VAL A CA 1
ATOM 639 C C . VAL A 1 89 ? 13.109 7.105 -4.668 1 98.88 89 VAL A C 1
ATOM 641 O O . VAL A 1 89 ? 13.203 6.535 -5.758 1 98.88 89 VAL A O 1
ATOM 644 N N . LEU A 1 90 ? 12.586 6.535 -3.627 1 98.94 90 LEU A N 1
ATOM 645 C CA . LEU A 1 90 ? 12.031 5.188 -3.707 1 98.94 90 LEU A CA 1
ATOM 646 C C . LEU A 1 90 ? 10.852 5.137 -4.676 1 98.94 90 LEU A C 1
ATOM 648 O O . LEU A 1 90 ? 10.648 4.133 -5.355 1 98.94 90 LEU A O 1
ATOM 652 N N . ALA A 1 91 ? 10.055 6.203 -4.723 1 98.88 91 ALA A N 1
ATOM 653 C CA . ALA A 1 91 ? 8.953 6.27 -5.676 1 98.88 91 ALA A CA 1
ATOM 654 C C . ALA A 1 91 ? 9.469 6.211 -7.113 1 98.88 91 ALA A C 1
ATOM 656 O O . ALA A 1 91 ? 8.859 5.562 -7.969 1 98.88 91 ALA A O 1
ATOM 657 N N . VAL A 1 92 ? 10.539 6.859 -7.367 1 98.69 92 VAL A N 1
ATOM 658 C CA . VAL A 1 92 ? 11.141 6.84 -8.703 1 98.69 92 VAL A CA 1
ATOM 659 C C . VAL A 1 92 ? 11.609 5.43 -9.039 1 98.69 92 VAL A C 1
ATOM 661 O O . VAL A 1 92 ? 11.383 4.938 -10.141 1 98.69 92 VAL A O 1
ATOM 664 N N . VAL A 1 93 ? 12.258 4.805 -8.094 1 98.19 93 VAL A N 1
ATOM 665 C CA . VAL A 1 93 ? 12.719 3.43 -8.273 1 98.19 93 VAL A CA 1
ATOM 666 C C . VAL A 1 93 ? 11.531 2.527 -8.594 1 98.19 93 VAL A C 1
ATOM 668 O O . VAL A 1 93 ? 11.57 1.751 -9.555 1 98.19 93 VAL A O 1
ATOM 671 N N . LEU A 1 94 ? 10.523 2.67 -7.844 1 98.19 94 LEU A N 1
ATOM 672 C CA . LEU A 1 94 ? 9.352 1.817 -8.008 1 98.19 94 LEU A CA 1
ATOM 673 C C . LEU A 1 94 ? 8.633 2.121 -9.32 1 98.19 94 LEU A C 1
ATOM 675 O O . LEU A 1 94 ? 8.133 1.21 -9.984 1 98.19 94 LEU A O 1
ATOM 679 N N . ALA A 1 95 ? 8.492 3.367 -9.648 1 97.88 95 ALA A N 1
ATOM 680 C CA . ALA A 1 95 ? 7.891 3.736 -10.93 1 97.88 95 ALA A CA 1
ATOM 681 C C . ALA A 1 95 ? 8.656 3.121 -12.094 1 97.88 95 ALA A C 1
ATOM 683 O O . ALA A 1 95 ? 8.047 2.604 -13.039 1 97.88 95 ALA A O 1
ATOM 684 N N . GLY A 1 96 ? 9.969 3.172 -12.047 1 96.31 96 GLY A N 1
ATOM 685 C CA . GLY A 1 96 ? 10.781 2.525 -13.062 1 96.31 96 GLY A CA 1
ATOM 686 C C . GLY A 1 96 ? 10.562 1.027 -13.141 1 96.31 96 GLY A C 1
ATOM 687 O O . GLY A 1 96 ? 10.414 0.475 -14.234 1 96.31 96 GLY A O 1
ATOM 688 N N . ALA A 1 97 ? 10.531 0.401 -12 1 94.38 97 ALA A N 1
ATOM 689 C CA . ALA A 1 97 ? 10.281 -1.037 -11.961 1 94.38 97 ALA A CA 1
ATOM 690 C C . ALA A 1 97 ? 8.914 -1.374 -12.547 1 94.38 97 ALA A C 1
ATOM 692 O O . ALA A 1 97 ? 8.773 -2.355 -13.281 1 94.38 97 ALA A O 1
ATOM 693 N N . THR A 1 98 ? 7.941 -0.579 -12.211 1 96.38 98 THR A N 1
ATOM 694 C CA . THR A 1 98 ? 6.578 -0.806 -12.68 1 96.38 98 THR A CA 1
ATOM 695 C C . THR A 1 98 ? 6.504 -0.69 -14.195 1 96.38 98 THR A C 1
ATOM 697 O O . THR A 1 98 ? 5.941 -1.562 -14.867 1 96.38 98 THR A O 1
ATOM 700 N N . VAL A 1 99 ? 7.082 0.268 -14.781 1 95.44 99 VAL A N 1
ATOM 701 C CA . VAL A 1 99 ? 7.031 0.514 -16.219 1 95.44 99 VAL A CA 1
ATOM 702 C C . VAL A 1 99 ? 7.832 -0.558 -16.953 1 95.44 99 VAL A C 1
ATOM 704 O O . VAL A 1 99 ? 7.395 -1.061 -18 1 95.44 99 VAL A O 1
ATOM 707 N N . LEU A 1 100 ? 8.922 -0.993 -16.469 1 93.25 100 LEU A N 1
ATOM 708 C CA . LEU A 1 100 ? 9.828 -1.899 -17.172 1 93.25 100 LEU A CA 1
ATOM 709 C C . LEU A 1 100 ? 9.375 -3.346 -17.016 1 93.25 100 LEU A C 1
ATOM 711 O O . LEU A 1 100 ? 9.625 -4.176 -17.891 1 93.25 100 LEU A O 1
ATOM 715 N N . VAL A 1 101 ? 8.727 -3.619 -15.883 1 90.06 101 VAL A N 1
ATOM 716 C CA . VAL A 1 101 ? 8.516 -5.027 -15.562 1 90.06 101 VAL A CA 1
ATOM 717 C C . VAL A 1 101 ? 7.023 -5.348 -15.586 1 90.06 101 VAL A C 1
ATOM 719 O O . VAL A 1 101 ? 6.625 -6.465 -15.922 1 90.06 101 VAL A O 1
ATOM 722 N N . LYS A 1 102 ? 6.18 -4.375 -15.242 1 92.31 102 LYS A N 1
ATOM 723 C CA . LYS A 1 102 ? 4.832 -4.77 -14.852 1 92.31 102 LYS A CA 1
ATOM 724 C C . LYS A 1 102 ? 3.809 -4.348 -15.898 1 92.31 102 LYS A C 1
ATOM 726 O O . LYS A 1 102 ? 2.674 -4.828 -15.898 1 92.31 102 LYS A O 1
ATOM 731 N N . VAL A 1 103 ? 4.125 -3.562 -16.844 1 89.56 103 VAL A N 1
ATOM 732 C CA . VAL A 1 103 ? 3.154 -2.986 -17.766 1 89.56 103 VAL A CA 1
ATOM 733 C C . VAL A 1 103 ? 2.463 -4.098 -18.547 1 89.56 103 VAL A C 1
ATOM 735 O O . VAL A 1 103 ? 1.242 -4.078 -18.719 1 89.56 103 VAL A O 1
ATOM 738 N N . ASP A 1 104 ? 3.189 -5.121 -18.969 1 88.88 104 ASP A N 1
ATOM 739 C CA . ASP A 1 104 ? 2.619 -6.191 -19.781 1 88.88 104 ASP A CA 1
ATOM 740 C C . ASP A 1 104 ? 1.904 -7.223 -18.906 1 88.88 104 ASP A C 1
ATOM 742 O O . ASP A 1 104 ? 1.114 -8.023 -19.422 1 88.88 104 ASP A O 1
ATOM 746 N N . LEU A 1 105 ? 2.203 -7.211 -17.625 1 89.75 105 LEU A N 1
ATOM 747 C CA . LEU A 1 105 ? 1.622 -8.195 -16.719 1 89.75 105 LEU A CA 1
ATOM 748 C C . LEU A 1 105 ? 0.256 -7.73 -16.219 1 89.75 105 LEU A C 1
ATOM 750 O O . LEU A 1 105 ? -0.578 -8.555 -15.828 1 89.75 105 LEU A O 1
ATOM 754 N N . GLY A 1 106 ? 0.059 -6.316 -16.234 1 91.88 106 GLY A N 1
ATOM 755 C CA . GLY A 1 106 ? -1.204 -5.781 -15.758 1 91.88 106 GLY A CA 1
ATOM 756 C C . GLY A 1 106 ? -1.226 -5.559 -14.258 1 91.88 106 GLY A C 1
ATOM 757 O O . GLY A 1 106 ? -0.192 -5.66 -13.594 1 91.88 106 GLY A O 1
ATOM 758 N N . LEU A 1 107 ? -2.391 -5.203 -13.719 1 94.62 107 LEU A N 1
ATOM 759 C CA . LEU A 1 107 ? -2.539 -4.91 -12.297 1 94.62 107 LEU A CA 1
ATOM 760 C C . LEU A 1 107 ? -2.416 -6.18 -11.461 1 94.62 107 LEU A C 1
ATOM 762 O O . LEU A 1 107 ? -1.606 -6.242 -10.531 1 94.62 107 LEU A O 1
ATOM 766 N N . ILE A 1 108 ? -3.223 -7.133 -11.797 1 92.12 108 ILE A N 1
ATOM 767 C CA . ILE A 1 108 ? -3.129 -8.469 -11.227 1 92.12 108 ILE A CA 1
ATOM 768 C C . ILE A 1 108 ? -2.721 -9.469 -12.305 1 92.12 108 ILE A C 1
ATOM 770 O O . ILE A 1 108 ? -3.326 -9.516 -13.375 1 92.12 108 ILE A O 1
ATOM 774 N N . ALA A 1 109 ? -1.651 -10.133 -12.016 1 84.5 109 ALA A N 1
ATOM 775 C CA . ALA A 1 109 ? -1.161 -11.086 -13.008 1 84.5 109 ALA A CA 1
ATOM 776 C C . ALA A 1 109 ? -2.1 -12.281 -13.141 1 84.5 109 ALA A C 1
ATOM 778 O O . ALA A 1 109 ? -2.738 -12.68 -12.164 1 84.5 109 ALA A O 1
ATOM 779 N N . GLY A 1 110 ? -2.195 -12.75 -14.328 1 78.81 110 GLY A N 1
ATOM 780 C CA . GLY A 1 110 ? -2.992 -13.938 -14.57 1 78.81 110 GLY A CA 1
ATOM 781 C C . GLY A 1 110 ? -2.445 -15.172 -13.875 1 78.81 110 GLY A C 1
ATOM 782 O O . GLY A 1 110 ? -1.304 -15.172 -13.406 1 78.81 110 GLY A O 1
ATOM 783 N N . MET A 1 111 ? -3.361 -16.188 -13.766 1 73.56 111 MET A N 1
ATOM 784 C CA . MET A 1 111 ? -2.93 -17.469 -13.188 1 73.56 111 MET A CA 1
ATOM 785 C C . MET A 1 111 ? -1.758 -18.047 -13.969 1 73.56 111 MET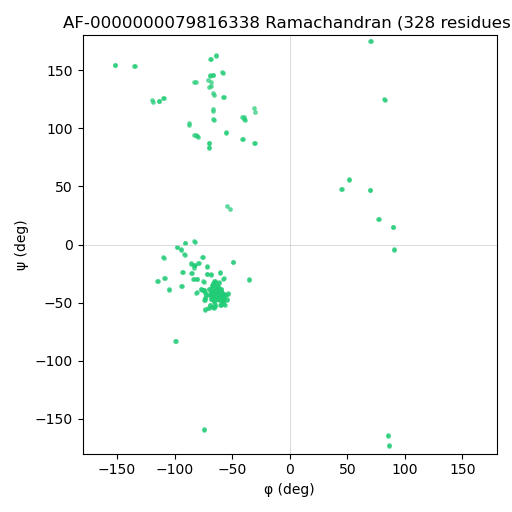 A C 1
ATOM 787 O O . MET A 1 111 ? -1.786 -18.094 -15.203 1 73.56 111 MET A O 1
ATOM 791 N N . GLY A 1 112 ? -0.649 -18.391 -13.227 1 76 112 GLY A N 1
ATOM 792 C CA . GLY A 1 112 ? 0.491 -19.031 -13.875 1 76 112 GLY A CA 1
ATOM 793 C C . GLY A 1 112 ? 1.521 -18.031 -14.375 1 76 112 GLY A C 1
ATOM 794 O O . GLY A 1 112 ? 2.553 -18.422 -14.922 1 76 112 GLY A O 1
ATOM 795 N N . ALA A 1 113 ? 1.202 -16.812 -14.25 1 81.06 113 ALA A N 1
ATOM 796 C CA . ALA A 1 113 ? 2.186 -15.82 -14.664 1 81.06 113 ALA A CA 1
ATOM 797 C C . ALA A 1 113 ? 3.492 -15.984 -13.898 1 81.06 113 ALA A C 1
ATOM 799 O O . ALA A 1 113 ? 3.488 -16.406 -12.734 1 81.06 113 ALA A O 1
ATOM 800 N N . PRO A 1 114 ? 4.633 -15.672 -14.539 1 78.25 114 PRO A N 1
ATOM 801 C CA . PRO A 1 114 ? 5.941 -15.875 -13.914 1 78.25 114 PRO A CA 1
ATOM 802 C C . PRO A 1 114 ? 6.219 -14.875 -12.789 1 78.25 114 PRO A C 1
ATOM 804 O O . PRO A 1 114 ? 7.086 -15.117 -11.945 1 78.25 114 PRO A O 1
ATOM 807 N N . LEU A 1 115 ? 5.539 -13.656 -12.883 1 82.25 115 LEU A N 1
ATOM 808 C CA . LEU A 1 115 ? 5.723 -12.594 -11.906 1 82.25 115 LEU A CA 1
ATOM 809 C C . LEU A 1 115 ? 4.375 -12.008 -11.477 1 82.25 115 LEU A C 1
ATOM 811 O O . LEU A 1 115 ? 3.402 -12.07 -12.234 1 82.25 115 LEU A O 1
ATOM 815 N N . PRO A 1 116 ? 4.387 -11.484 -10.289 1 87.56 116 PRO A N 1
ATOM 816 C CA . PRO A 1 116 ? 3.152 -10.797 -9.898 1 87.56 116 PRO A CA 1
ATOM 817 C C . PRO A 1 116 ? 2.922 -9.508 -10.695 1 87.56 116 PRO A C 1
ATOM 819 O O . PRO A 1 116 ? 3.869 -8.945 -11.242 1 87.56 116 PRO A O 1
ATOM 822 N N . GLY A 1 117 ? 1.68 -9.062 -10.719 1 92.62 117 GLY A N 1
ATOM 823 C CA . GLY A 1 117 ? 1.337 -7.828 -11.406 1 92.62 117 GLY A CA 1
ATOM 824 C C . GLY A 1 117 ? 1.771 -6.582 -10.664 1 92.62 117 GLY A C 1
ATOM 825 O O . GLY A 1 117 ? 2.688 -6.633 -9.844 1 92.62 117 GLY A O 1
ATOM 826 N N . ALA A 1 118 ? 1.136 -5.469 -11 1 96.56 118 ALA A N 1
ATOM 827 C CA . ALA A 1 118 ? 1.601 -4.156 -10.555 1 96.56 118 ALA A CA 1
ATOM 828 C C . ALA A 1 118 ? 0.952 -3.762 -9.234 1 96.56 118 ALA A C 1
ATOM 830 O O . ALA A 1 118 ? 1.216 -2.68 -8.703 1 96.56 118 ALA A O 1
ATOM 831 N N . GLU A 1 119 ? 0.148 -4.559 -8.664 1 97.31 119 GLU A N 1
ATOM 832 C CA . GLU A 1 119 ? -0.658 -4.168 -7.508 1 97.31 119 GLU A CA 1
ATOM 833 C C . GLU A 1 119 ? 0.223 -3.791 -6.32 1 97.31 119 GLU A C 1
ATOM 835 O O . GLU A 1 119 ? -0.072 -2.836 -5.602 1 97.31 119 GLU A O 1
ATOM 840 N N . LEU A 1 120 ? 1.268 -4.637 -6.078 1 96.81 120 LEU A N 1
ATOM 841 C CA . LEU A 1 120 ? 2.146 -4.289 -4.969 1 96.81 120 LEU A CA 1
ATOM 842 C C . LEU A 1 120 ? 2.818 -2.939 -5.207 1 96.81 120 LEU A C 1
ATOM 844 O O . LEU A 1 120 ? 2.865 -2.098 -4.309 1 96.81 120 LEU A O 1
ATOM 848 N N . ASP A 1 121 ? 3.34 -2.766 -6.395 1 97.81 121 ASP A N 1
ATOM 849 C CA . ASP A 1 121 ? 3.988 -1.503 -6.734 1 97.81 121 ASP A CA 1
ATOM 850 C C . ASP A 1 121 ? 3.053 -0.321 -6.488 1 97.81 121 ASP A C 1
ATOM 852 O O . ASP A 1 121 ? 3.451 0.681 -5.895 1 97.81 121 ASP A O 1
ATOM 856 N N . LEU A 1 122 ? 1.897 -0.479 -6.949 1 98.06 122 LEU A N 1
ATOM 857 C CA . LEU A 1 122 ? 0.935 0.611 -6.832 1 98.06 122 LEU A CA 1
ATOM 858 C C . LEU A 1 122 ? 0.604 0.888 -5.367 1 98.06 122 LEU A C 1
ATOM 860 O O . LEU A 1 122 ? 0.492 2.047 -4.961 1 98.06 122 LEU A O 1
ATOM 864 N N . ALA A 1 123 ? 0.393 -0.136 -4.613 1 98.69 123 ALA A N 1
ATOM 865 C CA . ALA A 1 123 ? 0.114 0.03 -3.188 1 98.69 123 ALA A CA 1
ATOM 866 C C . ALA A 1 123 ? 1.269 0.734 -2.48 1 98.69 123 ALA A C 1
ATOM 868 O O . ALA A 1 123 ? 1.049 1.616 -1.647 1 98.69 123 ALA A O 1
ATOM 869 N N . LEU A 1 124 ? 2.455 0.318 -2.812 1 98.88 124 LEU A N 1
ATOM 870 C CA . LEU A 1 124 ? 3.629 0.934 -2.203 1 98.88 124 LEU A CA 1
ATOM 871 C C . LEU A 1 124 ? 3.779 2.383 -2.656 1 98.88 124 LEU A C 1
ATOM 873 O O . LEU A 1 124 ? 4.164 3.246 -1.866 1 98.88 124 LEU A O 1
ATOM 877 N N . LEU A 1 125 ? 3.525 2.639 -3.928 1 98.81 125 LEU A N 1
ATOM 878 C CA . LEU A 1 125 ? 3.623 3.996 -4.449 1 98.81 125 LEU A CA 1
ATOM 879 C C . LEU A 1 125 ? 2.664 4.93 -3.719 1 98.81 125 LEU A C 1
ATOM 881 O O . LEU A 1 125 ? 2.998 6.09 -3.457 1 98.81 125 LEU A O 1
ATOM 885 N N . VAL A 1 126 ? 1.542 4.465 -3.408 1 98.56 126 VAL A N 1
ATOM 886 C CA . VAL A 1 126 ? 0.581 5.293 -2.686 1 98.56 126 VAL A CA 1
ATOM 887 C C . VAL A 1 126 ? 1.106 5.594 -1.285 1 98.56 126 VAL A C 1
ATOM 889 O O . VAL A 1 126 ? 0.94 6.707 -0.778 1 98.56 126 VAL A O 1
ATOM 892 N N . GLY A 1 127 ? 1.682 4.586 -0.624 1 98.69 127 GLY A N 1
ATOM 893 C CA . GLY A 1 127 ? 2.311 4.832 0.664 1 98.69 127 GLY A CA 1
ATOM 894 C C . GLY A 1 127 ? 3.443 5.84 0.592 1 98.69 127 GLY A C 1
ATOM 895 O O . GLY A 1 127 ? 3.584 6.688 1.475 1 98.69 127 GLY A O 1
ATOM 896 N N . LEU A 1 128 ? 4.23 5.699 -0.435 1 98.81 128 LEU A N 1
ATOM 897 C CA . LEU A 1 128 ? 5.324 6.641 -0.641 1 98.81 128 LEU A CA 1
ATOM 898 C C . LEU A 1 128 ? 4.789 8.047 -0.904 1 98.81 128 LEU A C 1
ATOM 900 O O . LEU A 1 128 ? 5.363 9.031 -0.433 1 98.81 128 LEU A O 1
ATOM 904 N N . PHE A 1 129 ? 3.75 8.164 -1.622 1 97.81 129 PHE A N 1
ATOM 905 C CA . PHE A 1 129 ? 3.072 9.438 -1.843 1 97.81 129 PHE A CA 1
ATOM 906 C C . PHE A 1 129 ? 2.643 10.062 -0.519 1 97.81 129 PHE A C 1
ATOM 908 O O . PHE A 1 129 ? 2.873 11.25 -0.281 1 97.81 129 PHE A O 1
ATOM 915 N N . VAL A 1 130 ? 2.018 9.273 0.283 1 96.31 130 VAL A N 1
ATOM 916 C CA . VAL A 1 130 ? 1.595 9.75 1.596 1 96.31 130 VAL A CA 1
ATOM 917 C C . VAL A 1 130 ? 2.805 10.266 2.373 1 96.31 130 VAL A C 1
ATOM 919 O O . VAL A 1 130 ? 2.74 11.32 3.006 1 96.31 130 VAL A O 1
ATOM 922 N N . SER A 1 131 ? 3.863 9.547 2.305 1 96.69 131 SER A N 1
ATOM 923 C CA . SER A 1 131 ? 5.062 9.914 3.051 1 96.69 131 SER A CA 1
ATOM 924 C C . SER A 1 131 ? 5.672 11.211 2.521 1 96.69 131 SER A C 1
ATOM 926 O O . SER A 1 131 ? 6.203 12.008 3.293 1 96.69 131 SER A O 1
ATOM 928 N N . VAL A 1 132 ? 5.637 11.391 1.229 1 96 132 VAL A N 1
ATOM 929 C CA . VAL A 1 132 ? 6.145 12.625 0.647 1 96 132 VAL A CA 1
ATOM 930 C C . VAL A 1 132 ? 5.281 13.805 1.104 1 96 132 VAL A C 1
ATOM 932 O O . VAL A 1 132 ? 5.805 14.852 1.491 1 96 132 VAL A O 1
ATOM 935 N N . VAL A 1 133 ? 4.043 13.617 1.113 1 92.69 133 VAL A N 1
ATOM 936 C CA . VAL A 1 133 ? 3.098 14.711 1.312 1 92.69 133 VAL A CA 1
ATOM 937 C C . VAL A 1 133 ? 2.973 15.023 2.803 1 92.69 133 VAL A C 1
ATOM 939 O O . VAL A 1 133 ? 2.963 16.188 3.199 1 92.69 133 VAL A O 1
ATOM 942 N N . MET A 1 134 ? 2.924 13.969 3.631 1 90.62 134 MET A N 1
ATOM 943 C CA . MET A 1 134 ? 2.637 14.172 5.047 1 90.62 134 MET A CA 1
ATOM 944 C C . MET A 1 134 ? 3.926 14.328 5.848 1 90.62 134 MET A C 1
ATOM 946 O O . MET A 1 134 ? 3.908 14.844 6.965 1 90.62 134 MET A O 1
ATOM 950 N N . GLY A 1 135 ? 4.98 13.797 5.285 1 91.81 135 GLY A N 1
ATOM 951 C CA . GLY A 1 135 ? 6.242 13.922 5.996 1 91.81 135 GLY A CA 1
ATOM 952 C C . GLY A 1 135 ? 6.457 12.836 7.031 1 91.81 135 GLY A C 1
ATOM 953 O O . GLY A 1 135 ? 5.793 11.797 6.992 1 91.81 135 GLY A O 1
ATOM 954 N N . PRO A 1 136 ? 7.402 13.094 7.887 1 94.25 136 PRO A N 1
ATOM 955 C CA . PRO A 1 136 ? 7.906 12.016 8.75 1 94.25 136 PRO A CA 1
ATOM 956 C C . PRO A 1 136 ? 6.984 11.734 9.938 1 94.25 136 PRO A C 1
ATOM 958 O O . PRO A 1 136 ? 7.098 10.68 10.57 1 94.25 136 PRO A O 1
ATOM 961 N N . GLY A 1 137 ? 6.109 12.555 10.266 1 89.56 137 GLY A N 1
ATOM 962 C CA . GLY A 1 137 ? 5.461 12.477 11.562 1 89.56 137 GLY A CA 1
ATOM 963 C C . GLY A 1 137 ? 6.379 12.836 12.711 1 89.56 137 GLY A C 1
ATOM 964 O O . GLY A 1 137 ? 7.594 12.961 12.531 1 89.56 137 GLY A O 1
ATOM 965 N N . ARG A 1 138 ? 5.906 12.906 13.914 1 86.06 138 ARG A N 1
ATOM 966 C CA . ARG A 1 138 ? 6.637 13.508 15.023 1 86.06 138 ARG A CA 1
ATOM 967 C C . ARG A 1 138 ? 7.777 12.602 15.477 1 86.06 138 ARG A C 1
ATOM 969 O O . ARG A 1 138 ? 8.914 13.055 15.609 1 86.06 138 ARG A O 1
ATOM 976 N N . PRO A 1 139 ? 7.492 11.352 15.82 1 93.25 139 PRO A N 1
ATOM 977 C CA . PRO A 1 139 ? 8.641 10.516 16.188 1 93.25 139 PRO A CA 1
ATOM 978 C C . PRO A 1 13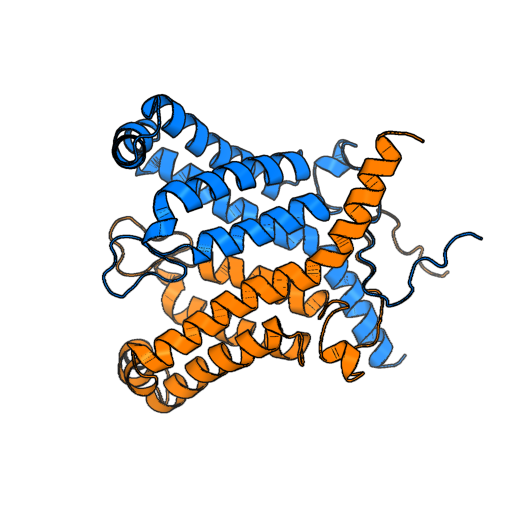9 ? 9.523 10.164 15 1 93.25 139 PRO A C 1
ATOM 980 O O . PRO A 1 139 ? 9.281 9.164 14.32 1 93.25 139 PRO A O 1
ATOM 983 N N . SER A 1 140 ? 10.484 11.055 14.719 1 96.12 140 SER A N 1
ATOM 984 C CA . SER A 1 140 ? 11.344 10.898 13.555 1 96.12 140 SER A CA 1
ATOM 985 C C . SER A 1 140 ? 12.703 11.547 13.773 1 96.12 140 SER A C 1
ATOM 987 O O . SER A 1 140 ? 12.828 12.469 14.578 1 96.12 140 SER A O 1
ATOM 989 N N . LEU A 1 141 ? 13.695 11.047 13.07 1 97.5 141 LEU A N 1
ATOM 990 C CA . LEU A 1 141 ? 15.016 11.68 13.086 1 97.5 141 LEU A CA 1
ATOM 991 C C . LEU A 1 141 ? 14.961 13.062 12.445 1 97.5 141 LEU A C 1
ATOM 993 O O . LEU A 1 141 ? 15.703 13.961 12.844 1 97.5 141 LEU A O 1
ATOM 997 N N . ASP A 1 142 ? 14.109 13.164 11.445 1 95.56 142 ASP A N 1
ATOM 998 C CA . ASP A 1 142 ? 13.961 14.477 10.82 1 95.56 142 ASP A CA 1
ATOM 999 C C . ASP A 1 142 ? 13.633 15.547 11.859 1 95.56 142 ASP A C 1
ATOM 1001 O O . ASP A 1 142 ? 14.188 16.641 11.82 1 95.56 142 ASP A O 1
ATOM 1005 N N . HIS A 1 143 ? 12.758 15.211 12.805 1 91.69 143 HIS A N 1
ATOM 1006 C CA . HIS A 1 143 ? 12.406 16.172 13.836 1 91.69 143 HIS A CA 1
ATOM 1007 C C . HIS A 1 143 ? 13.531 16.344 14.852 1 91.69 143 HIS A C 1
ATOM 1009 O O . HIS A 1 143 ? 13.828 17.453 15.281 1 91.69 143 HIS A O 1
ATOM 1015 N N . LEU A 1 144 ? 14.125 15.242 15.195 1 93.56 144 LEU A N 1
ATOM 1016 C CA . LEU A 1 144 ? 15.203 15.273 16.172 1 93.56 144 LEU A CA 1
ATOM 1017 C C . LEU A 1 144 ? 16.375 16.125 15.672 1 93.56 144 LEU A C 1
ATOM 1019 O O . LEU A 1 144 ? 17.016 16.812 16.453 1 93.56 144 LEU A O 1
ATOM 1023 N N . LEU A 1 145 ? 16.562 16.109 14.422 1 95.12 145 LEU A N 1
ATOM 1024 C CA . LEU A 1 145 ? 17.703 16.797 13.828 1 95.12 145 LEU A CA 1
ATOM 1025 C C . LEU A 1 145 ? 17.297 18.156 13.297 1 95.12 145 LEU A C 1
ATOM 1027 O O . LEU A 1 145 ? 18.141 18.891 12.742 1 95.12 145 LEU A O 1
ATOM 1031 N N . GLY A 1 146 ? 16.062 18.516 13.375 1 91 146 GLY A N 1
ATOM 1032 C CA . GLY A 1 146 ? 15.578 19.812 12.953 1 91 146 GLY A CA 1
ATOM 1033 C C . GLY A 1 146 ? 15.438 19.953 11.453 1 91 146 GLY A C 1
ATOM 1034 O O . GLY A 1 146 ? 15.5 21.047 10.906 1 91 146 GLY A O 1
ATOM 1035 N N . LEU A 1 147 ? 15.328 18.875 10.703 1 90.5 147 LEU A N 1
ATOM 1036 C CA . LEU A 1 147 ? 15.18 18.875 9.258 1 90.5 147 LEU A CA 1
ATOM 1037 C C . LEU A 1 147 ? 13.734 19.156 8.859 1 90.5 147 LEU A C 1
ATOM 1039 O O . LEU A 1 147 ? 13.461 19.547 7.715 1 90.5 147 LEU A O 1
ATOM 1043 N N . GLU A 1 148 ? 12.812 18.766 9.688 1 84.12 148 GLU A N 1
ATOM 1044 C CA . GLU A 1 148 ? 11.383 19.016 9.477 1 84.12 148 GLU A CA 1
ATOM 1045 C C . GLU A 1 148 ? 10.797 19.859 10.609 1 84.12 148 GLU A C 1
ATOM 1047 O O . GLU A 1 148 ? 11.109 19.625 11.781 1 84.12 148 GLU A O 1
ATOM 1052 N N . ASP A 1 149 ? 10.234 20.938 10.039 1 70.88 149 ASP A N 1
ATOM 1053 C CA . ASP A 1 149 ? 9.555 21.734 11.062 1 70.88 149 ASP A CA 1
ATOM 1054 C C . ASP A 1 149 ? 8.312 21 11.578 1 70.88 149 ASP A C 1
ATOM 1056 O O . ASP A 1 149 ? 7.781 20.109 10.906 1 70.88 149 ASP A O 1
ATOM 1060 N N . THR A 1 150 ? 8.172 21.016 12.797 1 59.03 150 THR A N 1
ATOM 1061 C CA . THR A 1 150 ? 6.965 20.438 13.367 1 59.03 150 THR A CA 1
ATOM 1062 C C . THR A 1 150 ? 5.719 21.016 12.703 1 59.03 150 THR A C 1
ATOM 1064 O O . THR A 1 150 ? 5.172 22.016 13.18 1 59.03 150 THR A O 1
ATOM 1067 N N . THR A 1 151 ? 5.961 21.359 11.383 1 53.25 151 THR A N 1
ATOM 1068 C CA . THR A 1 151 ? 4.828 21.984 10.711 1 53.25 151 THR A CA 1
ATOM 1069 C C . THR A 1 151 ? 3.676 20.984 10.562 1 53.25 151 THR A C 1
ATOM 1071 O O . THR A 1 151 ? 3.898 19.797 10.328 1 53.25 151 THR A O 1
ATOM 1074 N N . THR A 1 152 ? 2.609 21.406 11.25 1 54.69 152 THR A N 1
ATOM 1075 C CA . THR A 1 152 ? 1.346 20.688 11.195 1 54.69 152 THR A CA 1
ATOM 1076 C C . THR A 1 152 ? 0.875 20.531 9.75 1 54.69 152 THR A C 1
ATOM 1078 O O . THR A 1 152 ? 0.723 21.516 9.031 1 54.69 152 THR A O 1
ATOM 1081 N N . VAL A 1 153 ? 1.151 19.406 9.133 1 60.38 153 VAL A N 1
ATOM 1082 C CA . VAL A 1 153 ? 0.446 19.188 7.875 1 60.38 153 VAL A CA 1
ATOM 1083 C C . VAL A 1 153 ? -1.047 19.016 8.148 1 60.38 153 VAL A C 1
ATOM 1085 O O . VAL A 1 153 ? -1.444 18.156 8.938 1 60.38 153 VAL A O 1
ATOM 1088 N N . VAL A 1 154 ? -1.777 20.094 7.742 1 57.34 154 VAL A N 1
ATOM 1089 C CA . VAL A 1 154 ? -3.229 20.031 7.895 1 57.34 154 VAL A CA 1
ATOM 1090 C C . VAL A 1 154 ? -3.852 19.391 6.66 1 57.34 154 VAL A C 1
ATOM 1092 O O . VAL A 1 154 ? -3.6 19.812 5.531 1 57.34 154 VAL A O 1
ATOM 1095 N N . VAL A 1 155 ? -4.191 18.281 6.871 1 60.72 155 VAL A N 1
ATOM 1096 C CA . VAL A 1 155 ? -5.043 17.703 5.836 1 60.72 155 VAL A CA 1
ATOM 1097 C C . VAL A 1 155 ? -6.492 18.125 6.062 1 60.72 155 VAL A C 1
ATOM 1099 O O . VAL A 1 155 ? -7.129 17.688 7.023 1 60.72 155 VAL A O 1
ATOM 1102 N N . ASP A 1 156 ? -6.852 19.234 5.355 1 57.56 156 ASP A N 1
ATOM 1103 C CA . ASP A 1 156 ? -8.188 19.812 5.469 1 57.56 156 ASP A CA 1
ATOM 1104 C C . ASP A 1 156 ? -9.195 19.047 4.617 1 57.56 156 ASP A C 1
ATOM 1106 O O . ASP A 1 156 ? -9.148 19.094 3.387 1 57.56 156 ASP A O 1
ATOM 1110 N N . VAL A 1 157 ? -9.797 18.172 5.168 1 51.44 157 VAL A N 1
ATOM 1111 C CA . VAL A 1 157 ? -10.844 17.422 4.469 1 51.44 157 VAL A CA 1
ATOM 1112 C C . VAL A 1 157 ? -12.164 18.203 4.535 1 51.44 157 VAL A C 1
ATOM 1114 O O . VAL A 1 157 ? -13.219 17.672 4.168 1 51.44 157 VAL A O 1
ATOM 1117 N N . SER A 1 158 ? -12.109 19.391 5.133 1 49.91 158 SER A N 1
ATOM 1118 C CA . SER A 1 158 ? -13.312 20.188 5.336 1 49.91 158 SER A CA 1
ATOM 1119 C C . SER A 1 158 ? -13.664 21 4.09 1 49.91 158 SER A C 1
ATOM 1121 O O . SER A 1 158 ? -12.805 21.219 3.232 1 49.91 158 SER A O 1
ATOM 1123 N N . ASP A 1 159 ? -14.953 21.109 3.742 1 45.56 159 ASP A N 1
ATOM 1124 C CA . ASP A 1 159 ? -15.609 21.844 2.662 1 45.56 159 ASP A CA 1
ATOM 1125 C C . ASP A 1 159 ? -15.133 23.297 2.607 1 45.56 159 ASP A C 1
ATOM 1127 O O . ASP A 1 159 ? -15.617 24.078 1.798 1 45.56 159 ASP A O 1
ATOM 1131 N N . ARG A 1 160 ? -14.445 23.875 3.652 1 43.75 160 ARG A N 1
ATOM 1132 C CA . ARG A 1 160 ? -14.414 25.344 3.605 1 43.75 160 ARG A CA 1
ATOM 1133 C C . ARG A 1 160 ? -13.531 25.828 2.461 1 43.75 160 ARG A C 1
ATOM 1135 O O . ARG A 1 160 ? -12.328 25.562 2.436 1 43.75 160 ARG A O 1
ATOM 1142 N N . ALA A 1 161 ? -13.977 25.922 1.28 1 42.31 161 ALA A N 1
ATOM 1143 C CA . ALA A 1 161 ? -13.406 26.688 0.163 1 42.31 161 ALA A CA 1
ATOM 1144 C C . ALA A 1 161 ? -12.68 27.922 0.655 1 42.31 161 ALA A C 1
ATOM 1146 O O . ALA A 1 161 ? -13.188 28.656 1.498 1 42.31 161 ALA A O 1
ATOM 1147 N N . ALA A 1 162 ? -11.328 28.109 0.458 1 42.41 162 ALA A N 1
ATOM 1148 C CA . ALA A 1 162 ? -10.641 29.391 0.533 1 42.41 162 ALA A CA 1
ATOM 1149 C C . ALA A 1 162 ? -11.555 30.531 0.092 1 42.41 162 ALA A C 1
ATOM 1151 O O . ALA A 1 162 ? -12.039 30.547 -1.04 1 42.41 162 ALA A O 1
ATOM 1152 N N . THR A 1 163 ? -12.344 31.141 0.883 1 35.78 163 THR A N 1
ATOM 1153 C CA . THR A 1 163 ? -12.922 32.406 0.515 1 35.78 163 THR A CA 1
ATOM 1154 C C . THR A 1 163 ? -11.898 33.281 -0.208 1 35.78 163 THR A C 1
ATOM 1156 O O . THR A 1 163 ? -10.805 33.531 0.311 1 35.78 163 THR A O 1
ATOM 1159 N N . PRO A 1 164 ? -11.992 33.5 -1.513 1 37.03 164 PRO A N 1
ATOM 1160 C CA . PRO A 1 164 ? -11.07 34.469 -2.113 1 37.03 164 PRO A CA 1
ATOM 1161 C C . PRO A 1 164 ? -10.828 35.688 -1.228 1 37.03 164 PRO A C 1
ATOM 1163 O O . PRO A 1 164 ? -11.766 36.219 -0.614 1 37.03 164 PRO A O 1
ATOM 1166 N N . VAL A 1 165 ? -9.672 35.875 -0.587 1 35.72 165 VAL A N 1
ATOM 1167 C CA . VAL A 1 165 ? -9.398 37.219 -0.054 1 35.72 165 VAL A CA 1
ATOM 1168 C C . VAL A 1 165 ? -9.859 38.281 -1.052 1 35.72 165 VAL A C 1
ATOM 1170 O O . VAL A 1 165 ? -9.453 38.25 -2.215 1 35.72 165 VAL A O 1
ATOM 1173 N N . GLY A 1 166 ? -11.094 38.781 -0.999 1 29.95 166 GLY A N 1
ATOM 1174 C CA . GLY A 1 166 ? -11.406 40.031 -1.649 1 29.95 166 GLY A CA 1
ATOM 1175 C C . GLY A 1 166 ? -10.422 41.156 -1.315 1 29.95 166 GLY A C 1
ATOM 1176 O O . GLY A 1 166 ? -9.805 41.125 -0.249 1 29.95 166 GLY A O 1
ATOM 1177 N N . MET B 1 1 ? 7.574 36.625 -2.35 1 40.06 1 MET B N 1
ATOM 1178 C CA . MET B 1 1 ? 6.562 35.594 -2.113 1 40.06 1 MET B CA 1
ATOM 1179 C C . MET B 1 1 ? 7.18 34.188 -2.139 1 40.06 1 MET B C 1
ATOM 1181 O O . MET B 1 1 ? 7.543 33.688 -3.203 1 40.06 1 MET B O 1
ATOM 1185 N N . SER B 1 2 ? 8.039 33.75 -1.138 1 44.81 2 SER B N 1
ATOM 1186 C CA . SER B 1 2 ? 9.25 32.938 -1.068 1 44.81 2 SER B CA 1
ATOM 1187 C C . SER B 1 2 ? 8.945 31.484 -1.339 1 44.81 2 SER B C 1
ATOM 1189 O O . SER B 1 2 ? 7.793 31.047 -1.223 1 44.81 2 SER B O 1
ATOM 1191 N N . THR B 1 3 ? 9.836 30.828 -2.047 1 48.84 3 THR B N 1
ATOM 1192 C CA . THR B 1 3 ? 9.961 29.422 -2.434 1 48.84 3 THR B CA 1
ATOM 1193 C C . THR B 1 3 ? 9.453 28.516 -1.323 1 48.84 3 THR B C 1
ATOM 1195 O O . THR B 1 3 ? 8.805 27.5 -1.595 1 48.84 3 THR B O 1
ATOM 1198 N N . ILE B 1 4 ? 9.641 29.094 -0.168 1 50.47 4 ILE B N 1
ATOM 1199 C CA . ILE B 1 4 ? 9.289 28.297 1.007 1 50.47 4 ILE B CA 1
ATOM 1200 C C . ILE B 1 4 ? 7.773 28.234 1.156 1 50.47 4 ILE B C 1
ATOM 1202 O O . ILE B 1 4 ? 7.219 27.172 1.468 1 50.47 4 ILE B O 1
ATOM 1206 N N . HIS B 1 5 ? 7.027 29.359 0.893 1 50.34 5 HIS B N 1
ATOM 1207 C CA . HIS B 1 5 ? 5.574 29.391 0.989 1 50.34 5 HIS B CA 1
ATOM 1208 C C . HIS B 1 5 ? 4.938 28.484 -0.06 1 50.34 5 HIS B C 1
ATOM 1210 O O . HIS B 1 5 ? 3.934 27.812 0.213 1 50.34 5 HIS B O 1
ATOM 1216 N N . ALA B 1 6 ? 5.531 28.516 -1.277 1 49.72 6 ALA B N 1
ATOM 1217 C CA . ALA B 1 6 ? 5.051 27.656 -2.361 1 49.72 6 ALA B CA 1
ATOM 1218 C C . ALA B 1 6 ? 5.184 26.172 -1.997 1 49.72 6 ALA B C 1
ATOM 1220 O O . ALA B 1 6 ? 4.316 25.375 -2.332 1 49.72 6 ALA B O 1
ATOM 1221 N N . ILE B 1 7 ? 6.238 25.828 -1.355 1 52.31 7 ILE B N 1
ATOM 1222 C CA . ILE B 1 7 ? 6.48 24.453 -0.966 1 52.31 7 ILE B CA 1
ATOM 1223 C C . ILE B 1 7 ? 5.461 24.031 0.091 1 52.31 7 ILE B C 1
ATOM 1225 O O . ILE B 1 7 ? 4.922 22.922 0.034 1 52.31 7 ILE B O 1
ATOM 1229 N N . HIS B 1 8 ? 5.129 24.969 0.92 1 54.72 8 HIS B N 1
ATOM 1230 C CA . HIS B 1 8 ? 4.176 24.688 1.986 1 54.72 8 HIS B CA 1
ATOM 1231 C C . HIS B 1 8 ? 2.758 24.562 1.437 1 54.72 8 HIS B C 1
ATOM 1233 O O . HIS B 1 8 ? 1.98 23.719 1.898 1 54.72 8 HIS B O 1
ATOM 1239 N N . ARG B 1 9 ? 2.375 25.547 0.529 1 51.38 9 ARG B N 1
ATOM 1240 C CA . ARG B 1 9 ? 1.06 25.469 -0.1 1 51.38 9 ARG B CA 1
ATOM 1241 C C . ARG B 1 9 ? 0.916 24.188 -0.911 1 51.38 9 ARG B C 1
ATOM 1243 O O . ARG B 1 9 ? -0.16 23.578 -0.944 1 51.38 9 ARG B O 1
ATOM 12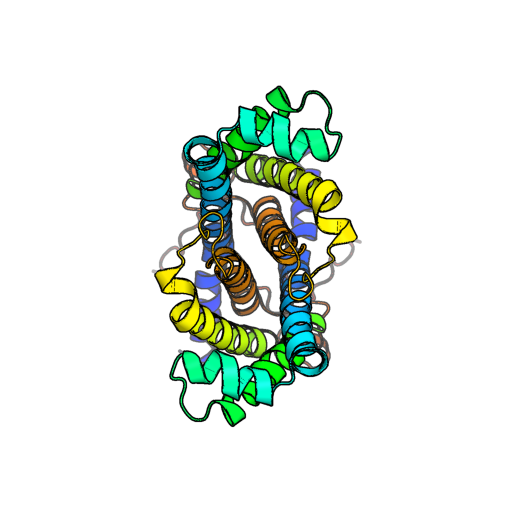50 N N . SER B 1 10 ? 2.016 23.906 -1.646 1 55.31 10 SER B N 1
ATOM 1251 C CA . SER B 1 10 ? 1.98 22.703 -2.457 1 55.31 10 SER B CA 1
ATOM 1252 C C . SER B 1 10 ? 1.703 21.469 -1.602 1 55.31 10 SER B C 1
ATOM 1254 O O . SER B 1 10 ? 0.949 20.578 -2.006 1 55.31 10 SER B O 1
ATOM 1256 N N . PHE B 1 11 ? 2.086 21.5 -0.404 1 62.72 11 PHE B N 1
ATOM 1257 C CA . PHE B 1 11 ? 1.84 20.344 0.445 1 62.72 11 PHE B CA 1
ATOM 1258 C C . PHE B 1 11 ? 0.43 20.391 1.021 1 62.72 11 PHE B C 1
ATOM 1260 O O . PHE B 1 11 ? -0.154 19.344 1.324 1 62.72 11 PHE B O 1
ATOM 1267 N N . GLY B 1 12 ? -0.112 21.719 0.942 1 60.56 12 GLY B N 1
ATOM 1268 C CA . GLY B 1 12 ? -1.489 21.828 1.394 1 60.56 12 GLY B CA 1
ATOM 1269 C C . GLY B 1 12 ? -2.479 21.141 0.474 1 60.56 12 GLY B C 1
ATOM 1270 O O . GLY B 1 12 ? -3.287 20.328 0.925 1 60.56 12 GLY B O 1
ATOM 1271 N N . ARG B 1 13 ? -2.389 21.469 -0.751 1 67.12 13 ARG B N 1
ATOM 1272 C CA . ARG B 1 13 ? -3.254 20.844 -1.742 1 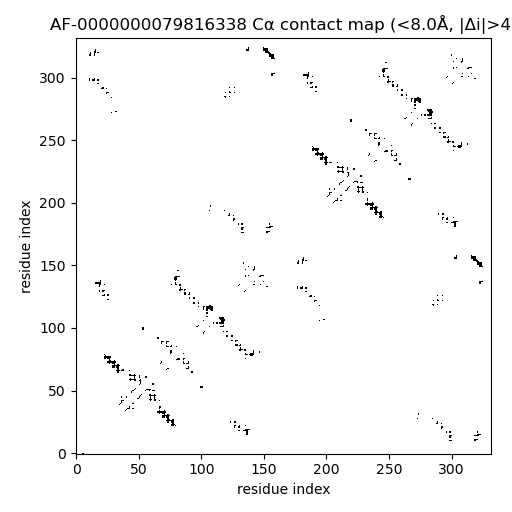67.12 13 ARG B CA 1
ATOM 1273 C C . ARG B 1 13 ? -2.98 19.344 -1.838 1 67.12 13 ARG B C 1
ATOM 1275 O O . ARG B 1 13 ? -3.91 18.547 -1.956 1 67.12 13 ARG B O 1
ATOM 1282 N N . ALA B 1 14 ? -1.791 19 -1.721 1 77.94 14 ALA B N 1
ATOM 1283 C CA . ALA B 1 14 ? -1.42 17.578 -1.797 1 77.94 14 ALA B CA 1
ATOM 1284 C C . ALA B 1 14 ? -1.937 16.812 -0.584 1 77.94 14 ALA B C 1
ATOM 1286 O O . ALA B 1 14 ? -2.33 15.656 -0.701 1 77.94 14 ALA B O 1
ATOM 1287 N N . SER B 1 15 ? -2.094 17.594 0.429 1 82.56 15 SER B N 1
ATOM 1288 C CA . SER B 1 15 ? -2.559 16.938 1.65 1 82.56 15 SER B CA 1
ATOM 1289 C C . SER B 1 15 ? -4.039 16.594 1.561 1 82.56 15 SER B C 1
ATOM 1291 O O . SER B 1 15 ? -4.469 15.555 2.068 1 82.56 15 SER B O 1
ATOM 1293 N N . ALA B 1 16 ? -4.781 17.406 0.842 1 85.12 16 ALA B N 1
ATOM 1294 C CA . ALA B 1 16 ? -6.211 17.156 0.683 1 85.12 16 ALA B CA 1
ATOM 1295 C C . ALA B 1 16 ? -6.457 15.961 -0.233 1 85.12 16 ALA B C 1
ATOM 1297 O O . ALA B 1 16 ? -7.535 15.367 -0.21 1 85.12 16 ALA B O 1
ATOM 1298 N N . ALA B 1 17 ? -5.488 15.641 -0.97 1 92.62 17 ALA B N 1
ATOM 1299 C CA . ALA B 1 17 ? -5.625 14.555 -1.939 1 92.62 17 ALA B CA 1
ATOM 1300 C C . ALA B 1 17 ? -5.348 13.203 -1.291 1 92.62 17 ALA B C 1
ATOM 1302 O O . ALA B 1 17 ? -5.711 12.164 -1.841 1 92.62 17 ALA B O 1
ATOM 1303 N N . VAL B 1 18 ? -4.73 13.195 -0.138 1 93.62 18 VAL B N 1
ATOM 1304 C CA . VAL B 1 18 ? -4.199 11.969 0.454 1 93.62 18 VAL B CA 1
ATOM 1305 C C . VAL B 1 18 ? -5.328 10.969 0.683 1 93.62 18 VAL B C 1
ATOM 1307 O O . VAL B 1 18 ? -5.281 9.844 0.182 1 93.62 18 VAL B O 1
ATOM 1310 N N . PRO B 1 19 ? -6.426 11.367 1.347 1 94.19 19 PRO B N 1
ATOM 1311 C CA . PRO B 1 19 ? -7.457 10.352 1.587 1 94.19 19 PRO B CA 1
ATOM 1312 C C . PRO B 1 19 ? -8.102 9.852 0.298 1 94.19 19 PRO B C 1
ATOM 1314 O O . PRO B 1 19 ? -8.477 8.672 0.206 1 94.19 19 PRO B O 1
ATOM 1317 N N . VAL B 1 20 ? -8.203 10.695 -0.694 1 96 20 VAL B N 1
ATOM 1318 C CA . VAL B 1 20 ? -8.867 10.336 -1.945 1 96 20 VAL B CA 1
ATOM 1319 C C . VAL B 1 20 ? -7.973 9.391 -2.748 1 96 20 VAL B C 1
ATOM 1321 O O . VAL B 1 20 ? -8.422 8.344 -3.219 1 96 20 VAL B O 1
ATOM 1324 N N . VAL B 1 21 ? -6.723 9.75 -2.871 1 97.69 21 VAL B N 1
ATOM 1325 C CA . VAL B 1 21 ? -5.789 8.938 -3.646 1 97.69 21 VAL B CA 1
ATOM 1326 C C . VAL B 1 21 ? -5.641 7.566 -3 1 97.69 21 VAL B C 1
ATOM 1328 O O . VAL B 1 21 ? -5.672 6.543 -3.688 1 97.69 21 VAL B O 1
ATOM 1331 N N . VAL B 1 22 ? -5.555 7.52 -1.709 1 98 22 VAL B N 1
ATOM 1332 C CA . VAL B 1 22 ? -5.355 6.266 -0.987 1 98 22 VAL B CA 1
ATOM 1333 C C . VAL B 1 22 ? -6.566 5.359 -1.178 1 98 22 VAL B C 1
ATOM 1335 O O . VAL B 1 22 ? -6.426 4.215 -1.617 1 98 22 VAL B O 1
ATOM 1338 N N . ARG B 1 23 ? -7.734 5.863 -0.906 1 98.44 23 ARG B N 1
ATOM 1339 C CA . ARG B 1 23 ? -8.891 4.977 -0.953 1 98.44 23 ARG B CA 1
ATOM 1340 C C . ARG B 1 23 ? -9.164 4.512 -2.379 1 98.44 23 ARG B C 1
ATOM 1342 O O . ARG B 1 23 ? -9.625 3.389 -2.594 1 98.44 23 ARG B O 1
ATOM 1349 N N . VAL B 1 24 ? -8.922 5.355 -3.377 1 98.81 24 VAL B N 1
ATOM 1350 C CA . VAL B 1 24 ? -9.211 4.992 -4.762 1 98.81 24 VAL B CA 1
ATOM 1351 C C . VAL B 1 24 ? -8.258 3.887 -5.211 1 98.81 24 VAL B C 1
ATOM 1353 O O . VAL B 1 24 ? -8.68 2.889 -5.797 1 98.81 24 VAL B O 1
ATOM 1356 N N . VAL B 1 25 ? -6.992 4.039 -4.934 1 98.81 25 VAL B N 1
ATOM 1357 C CA . VAL B 1 25 ? -6.012 3.049 -5.367 1 98.81 25 VAL B CA 1
ATOM 1358 C C . VAL B 1 25 ? -6.258 1.728 -4.637 1 98.81 25 VAL B C 1
ATOM 1360 O O . VAL B 1 25 ? -6.305 0.667 -5.266 1 98.81 25 VAL B O 1
ATOM 1363 N N . ILE B 1 26 ? -6.434 1.79 -3.309 1 98.88 26 ILE B N 1
ATOM 1364 C CA . ILE B 1 26 ? -6.68 0.582 -2.529 1 98.88 26 ILE B CA 1
ATOM 1365 C C . ILE B 1 26 ? -7.992 -0.059 -2.971 1 98.88 26 ILE B C 1
ATOM 1367 O O . ILE B 1 26 ? -8.086 -1.282 -3.094 1 98.88 26 ILE B O 1
ATOM 1371 N N . GLY B 1 27 ? -9.008 0.779 -3.189 1 98.94 27 GLY B N 1
ATOM 1372 C CA . GLY B 1 27 ? -10.297 0.277 -3.643 1 98.94 27 GLY B CA 1
ATOM 1373 C C . GLY B 1 27 ? -10.219 -0.452 -4.973 1 98.94 27 GLY B C 1
ATOM 1374 O O . GLY B 1 27 ? -10.844 -1.501 -5.148 1 98.94 27 GLY B O 1
ATOM 1375 N N . ILE B 1 28 ? -9.508 0.094 -5.902 1 98.88 28 ILE B N 1
ATOM 1376 C CA . ILE B 1 28 ? -9.352 -0.527 -7.215 1 98.88 28 ILE B CA 1
ATOM 1377 C C . ILE B 1 28 ? -8.695 -1.897 -7.059 1 98.88 28 ILE B C 1
ATOM 1379 O O . ILE B 1 28 ? -9.141 -2.877 -7.66 1 98.88 28 ILE B O 1
ATOM 1383 N N . ILE B 1 29 ? -7.645 -1.98 -6.27 1 98.69 29 ILE B N 1
ATOM 1384 C CA . ILE B 1 29 ? -6.934 -3.24 -6.098 1 98.69 29 ILE B CA 1
ATOM 1385 C C . ILE B 1 29 ? -7.859 -4.277 -5.469 1 98.69 29 ILE B C 1
ATOM 1387 O O . ILE B 1 29 ? -7.961 -5.406 -5.957 1 98.69 29 ILE B O 1
ATOM 1391 N N . MET B 1 30 ? -8.57 -3.846 -4.402 1 98.81 30 MET B N 1
ATOM 1392 C CA . MET B 1 30 ? -9.453 -4.781 -3.719 1 98.81 30 MET B CA 1
ATOM 1393 C C . MET B 1 30 ? -10.586 -5.23 -4.637 1 98.81 30 MET B C 1
ATOM 1395 O O . MET B 1 30 ? -10.914 -6.418 -4.684 1 98.81 30 MET B O 1
ATOM 1399 N N . ALA B 1 31 ? -11.188 -4.305 -5.352 1 98.81 31 ALA B N 1
ATOM 1400 C CA . ALA B 1 31 ? -12.273 -4.641 -6.266 1 98.81 31 ALA B CA 1
ATOM 1401 C C . ALA B 1 31 ? -11.797 -5.598 -7.359 1 98.81 31 ALA B C 1
ATOM 1403 O O . ALA B 1 31 ? -12.531 -6.492 -7.773 1 98.81 31 ALA B O 1
ATOM 1404 N N . THR B 1 32 ? -10.617 -5.371 -7.887 1 98 32 THR B N 1
ATOM 1405 C CA . THR B 1 32 ? -10.062 -6.23 -8.93 1 98 32 THR B CA 1
ATOM 1406 C C . THR B 1 32 ? -9.883 -7.656 -8.406 1 98 32 THR B C 1
ATOM 1408 O O . THR B 1 32 ? -10.133 -8.625 -9.133 1 98 32 THR B O 1
ATOM 1411 N N . HIS B 1 33 ? -9.445 -7.793 -7.176 1 97 33 HIS B N 1
ATOM 1412 C CA . HIS B 1 33 ? -9.336 -9.117 -6.57 1 97 33 HIS B CA 1
ATOM 1413 C C . HIS B 1 33 ? -10.703 -9.797 -6.5 1 97 33 HIS B C 1
ATOM 1415 O O . HIS B 1 33 ? -10.828 -10.984 -6.828 1 97 33 HIS B O 1
ATOM 1421 N N . GLY B 1 34 ? -11.688 -9.047 -6.016 1 97.81 34 GLY B N 1
ATOM 1422 C CA . GLY B 1 34 ? -13.031 -9.594 -6 1 97.81 34 GLY B CA 1
ATOM 1423 C C . GLY B 1 34 ? -13.531 -9.992 -7.379 1 97.81 34 GLY B C 1
ATOM 1424 O O . GLY B 1 34 ? -14.156 -11.047 -7.539 1 97.81 34 GLY B O 1
ATOM 1425 N N . TRP B 1 35 ? -13.289 -9.148 -8.336 1 97.31 35 TRP B N 1
ATOM 1426 C CA . TRP B 1 35 ? -13.711 -9.414 -9.703 1 97.31 35 TRP B CA 1
ATOM 1427 C C . TRP B 1 35 ? -13.031 -10.664 -10.258 1 97.31 35 TRP B C 1
ATOM 1429 O O . TRP B 1 35 ? -13.68 -11.492 -10.906 1 97.31 35 TRP B O 1
ATOM 1439 N N . GLN B 1 36 ? -11.773 -10.836 -10.055 1 94.94 36 GLN B N 1
ATOM 1440 C CA . GLN B 1 36 ? -11.031 -12.008 -10.5 1 94.94 36 GLN B CA 1
ATOM 1441 C C . GLN B 1 36 ? -11.586 -13.281 -9.875 1 94.94 36 GLN B C 1
ATOM 1443 O O . GLN B 1 36 ? -11.75 -14.297 -10.562 1 94.94 36 GLN B O 1
ATOM 1448 N N . LYS B 1 37 ? -11.867 -13.258 -8.562 1 95.88 37 LYS B N 1
ATOM 1449 C CA . LYS B 1 37 ? -12.43 -14.43 -7.891 1 95.88 37 LYS B CA 1
ATOM 1450 C C . LYS B 1 37 ? -13.812 -14.766 -8.445 1 95.88 37 LYS B C 1
ATOM 1452 O O . LYS B 1 37 ? -14.18 -15.938 -8.523 1 95.88 37 LYS B O 1
ATOM 1457 N N . LEU B 1 38 ? -14.484 -13.734 -8.805 1 96.56 38 LEU B N 1
ATOM 1458 C CA . LEU B 1 38 ? -15.844 -13.922 -9.305 1 96.56 38 LEU B CA 1
ATOM 1459 C C . LEU B 1 38 ? -15.828 -14.469 -10.727 1 96.56 38 LEU B C 1
ATOM 1461 O O . LEU B 1 38 ? -16.578 -15.391 -11.047 1 96.56 38 LEU B O 1
ATOM 1465 N N . THR B 1 39 ? -14.938 -14.023 -11.586 1 94.88 39 THR B N 1
ATOM 1466 C CA . THR B 1 39 ? -15.078 -14.266 -13.016 1 94.88 39 THR B CA 1
ATOM 1467 C C . THR B 1 39 ? -14.055 -15.289 -13.492 1 94.88 39 THR B C 1
ATOM 1469 O O . THR B 1 39 ? -14.273 -15.984 -14.492 1 94.88 39 THR B O 1
ATOM 1472 N N . GLN B 1 40 ? -12.93 -15.359 -12.852 1 91.44 40 GLN B N 1
ATOM 1473 C CA . GLN B 1 40 ? -11.867 -16.219 -13.352 1 91.44 40 GLN B CA 1
ATOM 1474 C C . GLN B 1 40 ? -11.742 -17.484 -12.508 1 91.44 40 GLN B C 1
ATOM 1476 O O . GLN B 1 40 ? -11.555 -18.578 -13.047 1 91.44 40 GLN B O 1
ATOM 1481 N N . MET B 1 41 ? -11.898 -17.391 -11.273 1 90.31 41 MET B N 1
ATOM 1482 C CA . MET B 1 41 ? -11.75 -18.547 -10.391 1 90.31 41 MET B CA 1
ATOM 1483 C C . MET B 1 41 ? -13.102 -19.203 -10.117 1 90.31 41 MET B C 1
ATOM 1485 O O . MET B 1 41 ? -13.203 -20.438 -10.094 1 90.31 41 MET B O 1
ATOM 1489 N N . GLY B 1 42 ? -14.094 -18.344 -10.031 1 95.06 42 GLY B N 1
ATOM 1490 C CA . GLY B 1 42 ? -15.359 -18.766 -9.445 1 95.06 42 GLY B CA 1
ATOM 1491 C C . GLY B 1 42 ? -15.359 -18.719 -7.93 1 95.06 42 GLY B C 1
ATOM 1492 O O . GLY B 1 42 ? -14.57 -19.406 -7.277 1 95.06 42 GLY B O 1
ATOM 1493 N N . ALA B 1 43 ? -16.281 -18.031 -7.371 1 95.44 43 ALA B N 1
ATOM 1494 C CA . ALA B 1 43 ? -16.297 -17.781 -5.93 1 95.44 43 ALA B CA 1
ATOM 1495 C C . ALA B 1 43 ? -16.422 -19.094 -5.156 1 95.44 43 ALA B C 1
ATOM 1497 O O . ALA B 1 43 ? -15.734 -19.297 -4.152 1 95.44 43 ALA B O 1
ATOM 1498 N N . ALA B 1 44 ? -17.25 -19.938 -5.613 1 94.44 44 ALA B N 1
ATOM 1499 C CA . ALA B 1 44 ? -17.438 -21.234 -4.957 1 94.44 44 ALA B CA 1
ATOM 1500 C C . ALA B 1 44 ? -16.188 -22.094 -5.098 1 94.44 44 ALA B C 1
ATOM 1502 O O . ALA B 1 44 ? -15.789 -22.797 -4.152 1 94.44 44 ALA B O 1
ATOM 1503 N N . ASN B 1 45 ? -15.57 -22.094 -6.25 1 94.94 45 ASN B N 1
ATOM 1504 C CA . ASN B 1 45 ? -14.344 -22.844 -6.488 1 94.94 45 ASN B CA 1
ATOM 1505 C C . ASN B 1 45 ? -13.195 -22.328 -5.641 1 94.94 45 ASN B C 1
ATOM 1507 O O . ASN B 1 45 ? -12.406 -23.109 -5.098 1 94.94 45 ASN B O 1
ATOM 1511 N N . PHE B 1 46 ? -13.141 -20.984 -5.562 1 94.62 46 PHE B N 1
ATOM 1512 C CA . PHE B 1 46 ? -12.172 -20.375 -4.66 1 94.62 46 PHE B CA 1
ATOM 1513 C C . PHE B 1 46 ? -12.383 -20.859 -3.23 1 94.62 46 PHE B C 1
ATOM 1515 O O . PHE B 1 46 ? -11.422 -21.234 -2.551 1 94.62 46 PHE B O 1
ATOM 1522 N N . GLY B 1 47 ? -13.57 -20.906 -2.754 1 94.69 47 GLY B N 1
ATOM 1523 C CA . GLY B 1 47 ? -13.906 -21.375 -1.415 1 94.69 47 GLY B CA 1
ATOM 1524 C C . GLY B 1 47 ? -13.641 -22.859 -1.208 1 94.69 47 GLY B C 1
ATOM 1525 O O . GLY B 1 47 ? -12.867 -23.234 -0.324 1 94.69 47 GLY B O 1
ATOM 1526 N N . ASN B 1 48 ? -14.18 -23.734 -2.064 1 95.5 48 ASN B N 1
ATOM 1527 C CA . ASN B 1 48 ? -14.117 -25.188 -1.913 1 95.5 48 ASN B CA 1
ATOM 1528 C C . ASN B 1 48 ? -12.734 -25.734 -2.26 1 95.5 48 ASN B C 1
ATOM 1530 O O . ASN B 1 48 ? -12.43 -26.891 -1.964 1 95.5 48 ASN B O 1
ATOM 1534 N N . GLY B 1 49 ? -11.938 -24.969 -2.801 1 94.56 49 GLY B N 1
ATOM 1535 C CA . GLY B 1 49 ? -10.539 -25.297 -3.055 1 94.56 49 GLY B CA 1
ATOM 1536 C C . GLY B 1 49 ? -9.594 -24.703 -2.025 1 94.56 49 GLY B C 1
ATOM 1537 O O . GLY B 1 49 ? -9.383 -25.281 -0.962 1 94.56 49 GLY B O 1
ATOM 1538 N N . MET B 1 50 ? -9.242 -23.453 -2.209 1 90.81 50 MET B N 1
ATOM 1539 C CA . MET B 1 50 ? -8.219 -22.812 -1.402 1 90.81 50 MET B CA 1
ATOM 1540 C C . MET B 1 50 ? -8.656 -22.688 0.053 1 90.81 50 MET B C 1
ATOM 1542 O O . MET B 1 50 ? -7.91 -23.062 0.961 1 90.81 50 MET B O 1
ATOM 1546 N N . LEU B 1 51 ? -9.836 -22.188 0.308 1 95.31 51 LEU B N 1
ATOM 1547 C CA . LEU B 1 51 ? -10.281 -21.984 1.681 1 95.31 51 LEU B CA 1
ATOM 1548 C C . LEU B 1 51 ? -10.5 -23.297 2.398 1 95.31 51 LEU B C 1
ATOM 1550 O O . LEU B 1 51 ? -10.203 -23.422 3.59 1 95.31 51 LEU B O 1
ATOM 1554 N N . ALA B 1 52 ? -11.062 -24.203 1.685 1 96.31 52 ALA B N 1
ATOM 1555 C CA . ALA B 1 52 ? -11.234 -25.531 2.26 1 96.31 52 ALA B CA 1
ATOM 1556 C C . ALA B 1 52 ? -9.891 -26.125 2.658 1 96.31 52 ALA B C 1
ATOM 1558 O O . ALA B 1 52 ? -9.758 -26.703 3.744 1 96.31 52 ALA B O 1
ATOM 1559 N N . ASP B 1 53 ? -8.906 -26.031 1.81 1 94.81 53 ASP B N 1
ATOM 1560 C CA . ASP B 1 53 ? -7.57 -26.562 2.062 1 94.81 53 ASP B CA 1
ATOM 1561 C C . ASP B 1 53 ? -6.949 -25.906 3.299 1 94.81 53 ASP B C 1
ATOM 1563 O O . ASP B 1 53 ? -6.117 -26.516 3.975 1 94.81 53 ASP B O 1
ATOM 1567 N N . LEU B 1 54 ? -7.387 -24.719 3.635 1 93.06 54 LEU B N 1
ATOM 1568 C CA . LEU B 1 54 ? -6.859 -23.969 4.777 1 93.06 54 LEU B CA 1
ATOM 1569 C C . LEU B 1 54 ? -7.656 -24.281 6.039 1 93.06 54 LEU B C 1
ATOM 1571 O O . LEU B 1 54 ? -7.352 -23.766 7.113 1 93.06 54 LEU B O 1
ATOM 1575 N N . GLY B 1 55 ? -8.789 -25 5.879 1 95.31 55 GLY B N 1
ATOM 1576 C CA . GLY B 1 55 ? -9.578 -25.422 7.027 1 95.31 55 GLY B CA 1
ATOM 1577 C C . GLY B 1 55 ? -10.641 -24.406 7.418 1 95.31 55 GLY B C 1
ATOM 1578 O O . GLY B 1 55 ? -11.172 -24.453 8.531 1 95.31 55 GLY B O 1
ATOM 1579 N N . VAL B 1 56 ? -10.914 -23.484 6.555 1 95.88 56 VAL B N 1
ATOM 1580 C CA . VAL B 1 56 ? -11.953 -22.5 6.832 1 95.88 56 VAL B CA 1
ATOM 1581 C C . VAL B 1 56 ? -13.312 -23.188 6.891 1 95.88 56 VAL B C 1
ATOM 1583 O O . VAL B 1 56 ? -13.664 -23.969 5.996 1 95.88 56 VAL B O 1
ATOM 1586 N N . PRO B 1 57 ? -14.078 -22.984 7.898 1 96.56 57 PRO B N 1
ATOM 1587 C CA . PRO B 1 57 ? -15.414 -23.578 7.941 1 96.56 57 PRO B CA 1
ATOM 1588 C C . PRO B 1 57 ? -16.344 -23 6.875 1 96.56 57 PRO B C 1
ATOM 1590 O O . PRO B 1 57 ? -16.25 -21.828 6.527 1 96.56 57 PRO B O 1
ATOM 1593 N N . LEU B 1 58 ? -17.234 -23.828 6.344 1 97.06 58 LEU B N 1
ATOM 1594 C CA . LEU B 1 58 ? -18.188 -23.453 5.312 1 97.06 58 LEU B CA 1
ATOM 1595 C C . LEU B 1 58 ? -17.484 -22.781 4.141 1 97.06 58 LEU B C 1
ATOM 1597 O O . LEU B 1 58 ? -17.875 -21.672 3.738 1 97.06 58 LEU B O 1
ATOM 1601 N N . PRO B 1 59 ? -16.578 -23.438 3.598 1 97.44 59 PRO B N 1
ATOM 1602 C CA . PRO B 1 59 ? -15.688 -22.781 2.637 1 97.44 59 PRO B CA 1
ATOM 1603 C C . PRO B 1 59 ? -16.438 -22.266 1.405 1 97.44 59 PRO B C 1
ATOM 1605 O O . PRO B 1 59 ? -16.078 -21.234 0.849 1 97.44 59 PRO B O 1
ATOM 1608 N N . GLY B 1 60 ? -17.422 -23 0.906 1 96.38 60 GLY B N 1
ATOM 1609 C CA . GLY B 1 60 ? -18.219 -22.516 -0.214 1 96.38 60 GLY B CA 1
ATOM 1610 C C . GLY B 1 60 ? -18.891 -21.172 0.058 1 96.38 60 GLY B C 1
ATOM 1611 O O . GLY B 1 60 ? -18.859 -20.281 -0.786 1 96.38 60 GLY B O 1
ATOM 1612 N N . VAL B 1 61 ? -19.469 -21.078 1.23 1 97.62 61 VAL B N 1
ATOM 1613 C CA . VAL B 1 61 ? -20.141 -19.844 1.632 1 97.62 61 VAL B CA 1
ATOM 1614 C C . VAL B 1 61 ? -19.109 -18.734 1.82 1 97.62 61 VAL B C 1
ATOM 1616 O O . VAL B 1 61 ? -19.297 -17.609 1.348 1 97.62 61 VAL B O 1
ATOM 1619 N N . MET B 1 62 ? -18.016 -19.109 2.459 1 97.81 62 MET B N 1
ATOM 1620 C CA . MET B 1 62 ? -16.984 -18.109 2.746 1 97.81 62 MET B CA 1
ATOM 1621 C C . MET B 1 62 ? -16.344 -17.609 1.46 1 97.81 62 MET B C 1
ATOM 1623 O O . MET B 1 62 ? -15.93 -16.453 1.376 1 97.81 62 MET B O 1
ATOM 1627 N N . GLY B 1 63 ? -16.203 -18.484 0.465 1 98 63 GLY B N 1
ATOM 1628 C CA . GLY B 1 63 ? -15.727 -18.062 -0.837 1 98 63 GLY B CA 1
ATOM 1629 C C . GLY B 1 63 ? -16.547 -16.938 -1.437 1 98 63 GLY B C 1
ATOM 1630 O O . GLY B 1 63 ? -15.992 -15.961 -1.963 1 98 63 GLY B O 1
ATOM 1631 N N . HIS B 1 64 ? -17.844 -17.062 -1.32 1 98.25 64 HIS B N 1
ATOM 1632 C CA . HIS B 1 64 ? -18.719 -16.016 -1.82 1 98.25 64 HIS B CA 1
ATOM 1633 C C . HIS B 1 64 ? -18.609 -14.758 -0.971 1 98.25 64 HIS B C 1
ATOM 1635 O O . HIS B 1 64 ? -18.562 -13.648 -1.506 1 98.25 64 HIS B O 1
ATOM 1641 N N . VAL B 1 65 ? -18.578 -14.938 0.312 1 98.5 65 VAL B N 1
ATOM 1642 C CA . VAL B 1 65 ? -18.547 -13.797 1.228 1 98.5 65 VAL B CA 1
ATOM 1643 C C . VAL B 1 65 ? -17.312 -12.953 0.957 1 98.5 65 VAL B C 1
ATOM 1645 O O . VAL B 1 65 ? -17.406 -11.742 0.75 1 98.5 65 VAL B O 1
ATOM 1648 N N . VAL B 1 66 ? -16.141 -13.57 0.935 1 98.44 66 VAL B N 1
ATOM 1649 C CA . VAL B 1 66 ? -14.891 -12.859 0.718 1 98.44 66 VAL B CA 1
ATOM 1650 C C . VAL B 1 66 ? -14.898 -12.188 -0.653 1 98.44 66 VAL B C 1
ATOM 1652 O O . VAL B 1 66 ? -14.547 -11.016 -0.781 1 98.44 66 VAL B O 1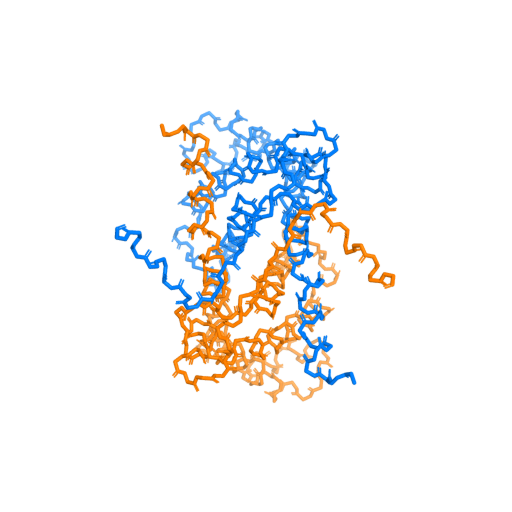
ATOM 1655 N N . THR B 1 67 ? -15.336 -12.906 -1.692 1 98.62 67 THR B N 1
ATOM 1656 C CA . THR B 1 67 ? -15.375 -12.414 -3.064 1 98.62 67 THR B CA 1
ATOM 1657 C C . THR B 1 67 ? -16.203 -11.141 -3.16 1 98.62 67 THR B C 1
ATOM 1659 O O . THR B 1 67 ? -15.75 -10.133 -3.699 1 98.62 67 THR B O 1
ATOM 1662 N N . TRP B 1 68 ? -17.328 -11.172 -2.59 1 98.75 68 TRP B N 1
ATOM 1663 C CA . TRP B 1 68 ? -18.25 -10.039 -2.721 1 98.75 68 TRP B CA 1
ATOM 1664 C C . TRP B 1 68 ? -17.812 -8.883 -1.826 1 98.75 68 TRP B C 1
ATOM 1666 O O . TRP B 1 68 ? -17.984 -7.715 -2.186 1 98.75 68 TRP B O 1
ATOM 1676 N N . LEU B 1 69 ? -17.328 -9.172 -0.628 1 98.88 69 LEU B N 1
ATOM 1677 C CA . LEU B 1 69 ? -16.828 -8.094 0.222 1 98.88 69 LEU B CA 1
ATOM 1678 C C . LEU B 1 69 ? -15.695 -7.344 -0.468 1 98.88 69 LEU B C 1
ATOM 1680 O O . LEU B 1 69 ? -15.625 -6.113 -0.401 1 98.88 69 LEU B O 1
ATOM 1684 N N . GLU B 1 70 ? -14.859 -8.07 -1.092 1 98.88 70 GLU B N 1
ATOM 1685 C CA . GLU B 1 70 ? -13.758 -7.43 -1.803 1 98.88 70 GLU B CA 1
ATOM 1686 C C . GLU B 1 70 ? -14.266 -6.609 -2.984 1 98.88 70 GLU B C 1
ATOM 1688 O O . GLU B 1 70 ? -13.844 -5.469 -3.182 1 98.88 70 GLU B O 1
ATOM 1693 N N . LEU B 1 71 ? -15.141 -7.191 -3.752 1 98.88 71 LEU B N 1
ATOM 1694 C CA . LEU B 1 71 ? -15.648 -6.52 -4.941 1 98.88 71 LEU B CA 1
ATOM 1695 C C . LEU B 1 71 ? -16.453 -5.285 -4.562 1 98.88 71 LEU B C 1
ATOM 1697 O O . LEU B 1 71 ? -16.125 -4.172 -4.977 1 98.88 71 LEU B O 1
ATOM 1701 N N . VAL B 1 72 ? -17.453 -5.449 -3.723 1 98.94 72 VAL B N 1
ATOM 1702 C CA . VAL B 1 72 ? -18.359 -4.371 -3.367 1 98.94 72 VAL B CA 1
ATOM 1703 C C . VAL B 1 72 ? -17.656 -3.373 -2.453 1 98.94 72 VAL B C 1
ATOM 1705 O O . VAL B 1 72 ? -17.812 -2.16 -2.613 1 98.94 72 VAL B O 1
ATOM 1708 N N . GLY B 1 73 ? -16.906 -3.906 -1.475 1 98.94 73 GLY B N 1
ATOM 1709 C CA . GLY B 1 73 ? -16.156 -3.025 -0.603 1 98.94 73 GLY B CA 1
ATOM 1710 C C . GLY B 1 73 ? -15.133 -2.186 -1.348 1 98.94 73 GLY B C 1
ATOM 1711 O O . GLY B 1 73 ? -14.945 -1.006 -1.039 1 98.94 73 GLY B O 1
ATOM 1712 N N . GLY B 1 74 ? -14.414 -2.855 -2.309 1 98.94 74 GLY B N 1
ATOM 1713 C CA . GLY B 1 74 ? -13.484 -2.105 -3.141 1 98.94 74 GLY B CA 1
ATOM 1714 C C . GLY B 1 74 ? -14.156 -1.006 -3.941 1 98.94 74 GLY B C 1
ATOM 1715 O O . GLY B 1 74 ? -13.656 0.121 -3.996 1 98.94 74 GLY B O 1
ATOM 1716 N N . ILE B 1 75 ? -15.289 -1.252 -4.559 1 98.94 75 ILE B N 1
ATOM 1717 C CA . ILE B 1 75 ? -16.047 -0.272 -5.332 1 98.94 75 ILE B CA 1
ATOM 1718 C C . ILE B 1 75 ? -16.516 0.853 -4.414 1 98.94 75 ILE B C 1
ATOM 1720 O O . ILE B 1 75 ? -16.453 2.029 -4.777 1 98.94 75 ILE B O 1
ATOM 1724 N N . ALA B 1 76 ? -17 0.484 -3.254 1 98.94 76 ALA B N 1
ATOM 1725 C CA . ALA B 1 76 ? -17.438 1.476 -2.273 1 98.94 76 ALA B CA 1
ATOM 1726 C C . ALA B 1 76 ? -16.297 2.434 -1.923 1 98.94 76 ALA B C 1
ATOM 1728 O O . ALA B 1 76 ? -16.516 3.641 -1.797 1 98.94 76 ALA B O 1
ATOM 1729 N N . LEU B 1 77 ? -15.133 1.92 -1.743 1 98.88 77 LEU B N 1
ATOM 1730 C CA . LEU B 1 77 ? -13.977 2.768 -1.452 1 98.88 77 LEU B CA 1
ATOM 1731 C C . LEU B 1 77 ? -13.688 3.705 -2.619 1 98.88 77 LEU B C 1
ATOM 1733 O O . LEU B 1 77 ? -13.383 4.883 -2.412 1 98.88 77 LEU B O 1
ATOM 1737 N N . VAL B 1 78 ? -13.758 3.211 -3.857 1 98.94 78 VAL B N 1
ATOM 1738 C CA . VAL B 1 78 ? -13.453 4.02 -5.035 1 98.94 78 VAL B CA 1
ATOM 1739 C C . VAL B 1 78 ? -14.391 5.223 -5.09 1 98.94 78 VAL B C 1
ATOM 1741 O O . VAL B 1 78 ? -13.953 6.348 -5.34 1 98.94 78 VAL B O 1
ATOM 1744 N N . VAL B 1 79 ? -15.641 5.043 -4.77 1 98.75 79 VAL B N 1
ATOM 1745 C CA . VAL B 1 79 ? -16.609 6.117 -4.93 1 98.75 79 VAL B CA 1
ATOM 1746 C C . VAL B 1 79 ? -16.766 6.875 -3.613 1 98.75 79 VAL B C 1
ATOM 1748 O O . VAL B 1 79 ? -17.453 7.898 -3.557 1 98.75 79 VAL B O 1
ATOM 1751 N N . GLY B 1 80 ? -16.125 6.438 -2.594 1 98.12 80 GLY B N 1
ATOM 1752 C CA . GLY B 1 80 ? -16.219 7.082 -1.294 1 98.12 80 GLY B CA 1
ATOM 1753 C C . GLY B 1 80 ? -17.562 6.91 -0.629 1 98.12 80 GLY B C 1
ATOM 1754 O O . GLY B 1 80 ? -18.156 7.883 -0.159 1 98.12 80 GLY B O 1
ATOM 1755 N N . PHE B 1 81 ? -18.062 5.672 -0.637 1 98.44 81 PHE B N 1
ATOM 1756 C CA . PHE B 1 81 ? -19.328 5.324 0.007 1 98.44 81 PHE B CA 1
ATOM 1757 C C . PHE B 1 81 ? -19.078 4.469 1.244 1 98.44 81 PHE B C 1
ATOM 1759 O O . PHE B 1 81 ? -18.438 3.416 1.164 1 98.44 81 PHE B O 1
ATOM 1766 N N . LEU B 1 82 ? -19.672 4.949 2.477 1 98.12 82 LEU B N 1
ATOM 1767 C CA . LEU B 1 82 ? -19.391 4.254 3.73 1 98.12 82 LEU B CA 1
ATOM 1768 C C . LEU B 1 82 ? -17.906 3.924 3.861 1 98.12 82 LEU B C 1
ATOM 1770 O O . LEU B 1 82 ? -17.547 2.785 4.168 1 98.12 82 LEU B O 1
ATOM 1774 N N . THR B 1 83 ? -17.172 4.91 3.6 1 97.31 83 THR B N 1
ATOM 1775 C CA . THR B 1 83 ? -15.734 4.734 3.4 1 97.31 83 THR B CA 1
ATOM 1776 C C . THR B 1 83 ? -15.094 4.074 4.617 1 97.31 83 THR B C 1
ATOM 1778 O O . THR B 1 83 ? -14.406 3.057 4.488 1 97.31 83 THR B O 1
ATOM 1781 N N . ARG B 1 84 ? -15.297 4.551 5.793 1 96.5 84 ARG B N 1
ATOM 1782 C CA . ARG B 1 84 ? -14.656 4.02 6.992 1 96.5 84 ARG B CA 1
ATOM 1783 C C . ARG B 1 84 ? -15.117 2.592 7.27 1 96.5 84 ARG B C 1
ATOM 1785 O O . ARG B 1 84 ? -14.305 1.737 7.637 1 96.5 84 ARG B O 1
ATOM 1792 N N . ALA B 1 85 ? -16.375 2.338 7.113 1 98 85 ALA B N 1
ATOM 1793 C CA . ALA B 1 85 ? -16.906 0.995 7.328 1 98 85 ALA B CA 1
ATOM 1794 C C . ALA B 1 85 ? -16.359 0.016 6.293 1 98 85 ALA B C 1
ATOM 1796 O O . ALA B 1 85 ? -15.969 -1.1 6.633 1 98 85 ALA B O 1
ATOM 1797 N N . SER B 1 86 ? -16.422 0.423 5.023 1 98.75 86 SER B N 1
ATOM 1798 C CA . SER B 1 86 ? -15.891 -0.426 3.961 1 98.75 86 SER B CA 1
ATOM 1799 C C . SER B 1 86 ? -14.414 -0.742 4.188 1 98.75 86 SER B C 1
ATOM 1801 O O . SER B 1 86 ? -13.992 -1.891 4.043 1 98.75 86 SER B O 1
ATOM 1803 N N . ALA B 1 87 ? -13.688 0.273 4.527 1 98.81 87 ALA B N 1
ATOM 1804 C CA . ALA B 1 87 ? -12.266 0.07 4.801 1 98.81 87 ALA B CA 1
ATOM 1805 C C . ALA B 1 87 ? -12.07 -0.894 5.965 1 98.81 87 ALA B C 1
ATOM 1807 O O . ALA B 1 87 ? -11.195 -1.766 5.914 1 98.81 87 ALA B O 1
ATOM 1808 N N . ALA B 1 88 ? -12.812 -0.771 6.992 1 98.62 88 ALA B N 1
ATOM 1809 C CA . ALA B 1 88 ? -12.688 -1.637 8.164 1 98.62 88 ALA B CA 1
ATOM 1810 C C . ALA B 1 88 ? -13.023 -3.084 7.812 1 98.62 88 ALA B C 1
ATOM 1812 O O . ALA B 1 88 ? -12.312 -4.008 8.219 1 98.62 88 ALA B O 1
ATOM 1813 N N . VAL B 1 89 ? -14.062 -3.281 7.105 1 98.88 89 VAL B N 1
ATOM 1814 C CA . VAL B 1 89 ? -14.484 -4.621 6.715 1 98.88 89 VAL B CA 1
ATOM 1815 C C . VAL B 1 89 ? -13.414 -5.27 5.84 1 98.88 89 VAL B C 1
ATOM 1817 O O . VAL B 1 89 ? -13.055 -6.43 6.047 1 98.88 89 VAL B O 1
ATOM 1820 N N . LEU B 1 90 ? -12.93 -4.543 4.879 1 98.94 90 LEU B N 1
ATOM 1821 C CA . LEU B 1 90 ? -11.883 -5.066 4.004 1 98.94 90 LEU B CA 1
ATOM 1822 C C . LEU B 1 90 ? -10.609 -5.363 4.797 1 98.94 90 LEU B C 1
ATOM 1824 O O . LEU B 1 90 ? -9.883 -6.309 4.48 1 98.94 90 LEU B O 1
ATOM 1828 N N . ALA B 1 91 ? -10.312 -4.547 5.801 1 98.88 91 ALA B N 1
ATOM 1829 C CA . ALA B 1 91 ? -9.164 -4.805 6.66 1 98.88 91 ALA B CA 1
ATOM 1830 C C . ALA B 1 91 ? -9.305 -6.141 7.383 1 98.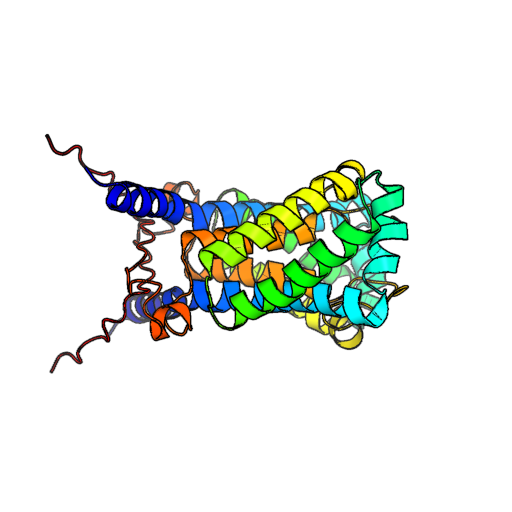88 91 ALA B C 1
ATOM 1832 O O . ALA B 1 91 ? -8.328 -6.883 7.531 1 98.88 91 ALA B O 1
ATOM 1833 N N . VAL B 1 92 ? -10.461 -6.441 7.82 1 98.62 92 VAL B N 1
ATOM 1834 C CA . VAL B 1 92 ? -10.719 -7.707 8.5 1 98.62 92 VAL B CA 1
ATOM 1835 C C . VAL B 1 92 ? -10.508 -8.867 7.523 1 98.62 92 VAL B C 1
ATOM 1837 O O . VAL B 1 92 ? -9.883 -9.867 7.863 1 98.62 92 VAL B O 1
ATOM 1840 N N . VAL B 1 93 ? -11.031 -8.727 6.336 1 98.12 93 VAL B N 1
ATOM 1841 C CA . VAL B 1 93 ? -10.859 -9.742 5.301 1 98.12 93 VAL B CA 1
ATOM 1842 C C . VAL B 1 93 ? -9.367 -9.969 5.047 1 98.12 93 VAL B C 1
ATOM 1844 O O . VAL B 1 93 ? -8.906 -11.109 5.023 1 98.12 93 VAL B O 1
ATOM 1847 N N . LEU B 1 94 ? -8.68 -8.914 4.898 1 98.12 94 LEU B N 1
ATOM 1848 C CA . LEU B 1 94 ? -7.262 -9 4.586 1 98.12 94 LEU B CA 1
ATOM 1849 C C . LEU B 1 94 ? -6.48 -9.57 5.766 1 98.12 94 LEU B C 1
ATOM 1851 O O .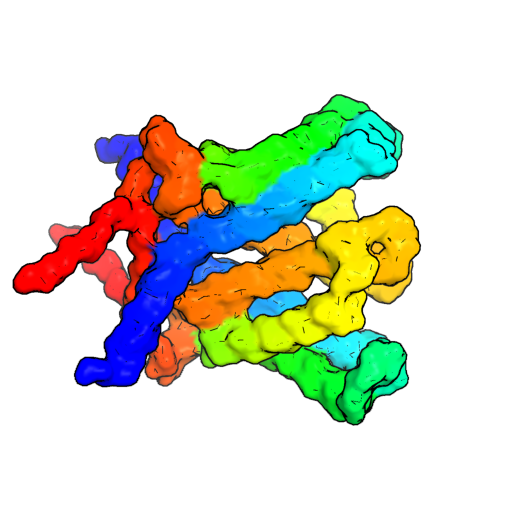 LEU B 1 94 ? -5.535 -10.344 5.574 1 98.12 94 LEU B O 1
ATOM 1855 N N . ALA B 1 95 ? -6.781 -9.148 6.949 1 97.88 95 ALA B N 1
ATOM 1856 C CA . ALA B 1 95 ? -6.129 -9.695 8.133 1 97.88 95 ALA B CA 1
ATOM 1857 C C . ALA B 1 95 ? -6.328 -11.211 8.219 1 97.88 95 ALA B C 1
ATOM 1859 O O . ALA B 1 95 ? -5.391 -11.945 8.523 1 97.88 95 ALA B O 1
ATOM 1860 N N . GLY B 1 96 ? -7.535 -11.656 7.957 1 96.25 96 GLY B N 1
ATOM 1861 C CA . GLY B 1 96 ? -7.801 -13.086 7.914 1 96.25 96 GLY B CA 1
ATOM 1862 C C . GLY B 1 96 ? -6.984 -13.812 6.859 1 96.25 96 GLY B C 1
ATOM 1863 O O . GLY B 1 96 ? -6.41 -14.867 7.129 1 96.25 96 GLY B O 1
ATOM 1864 N N . ALA B 1 97 ? -6.953 -13.242 5.684 1 94.31 97 ALA B N 1
ATOM 1865 C CA . ALA B 1 97 ? -6.168 -13.836 4.605 1 94.31 97 ALA B CA 1
ATOM 1866 C C . ALA B 1 97 ? -4.691 -13.914 4.984 1 94.31 97 ALA B C 1
ATOM 1868 O O . ALA B 1 97 ? -4.023 -14.906 4.703 1 94.31 97 ALA B O 1
ATOM 1869 N N . THR B 1 98 ? -4.188 -12.867 5.586 1 96.38 98 THR B N 1
ATOM 1870 C CA . THR B 1 98 ? -2.785 -12.805 5.977 1 96.38 98 THR B CA 1
ATOM 1871 C C . THR B 1 98 ? -2.457 -13.883 7.004 1 96.38 98 THR B C 1
ATOM 1873 O O . THR B 1 98 ? -1.471 -14.609 6.859 1 96.38 98 THR B O 1
ATOM 1876 N N . VAL B 1 99 ? -3.236 -14.078 7.984 1 95.44 99 VAL B N 1
ATOM 1877 C CA . VAL B 1 99 ? -2.994 -15.039 9.055 1 95.44 99 VAL B CA 1
ATOM 1878 C C . VAL B 1 99 ? -3.135 -16.453 8.523 1 95.44 99 VAL B C 1
ATOM 1880 O O . VAL B 1 99 ? -2.332 -17.344 8.852 1 95.44 99 VAL B O 1
ATOM 1883 N N . LEU B 1 100 ? -4.035 -16.734 7.664 1 93.31 100 LEU B N 1
ATOM 1884 C CA . LEU B 1 100 ? -4.344 -18.094 7.211 1 93.31 100 LEU B CA 1
ATOM 1885 C C . LEU B 1 100 ? -3.391 -18.516 6.098 1 93.31 100 LEU B C 1
ATOM 1887 O O . LEU B 1 100 ? -3.104 -19.703 5.945 1 93.31 100 LEU B O 1
ATOM 1891 N N . VAL B 1 101 ? -2.928 -17.531 5.328 1 90.06 101 VAL B N 1
ATOM 1892 C CA . VAL B 1 101 ? -2.246 -17.906 4.094 1 90.06 101 VAL B CA 1
ATOM 1893 C C . VAL B 1 101 ? -0.778 -17.484 4.168 1 90.06 101 VAL B C 1
ATOM 1895 O O . VAL B 1 101 ? 0.089 -18.141 3.588 1 90.06 101 VAL B O 1
ATOM 1898 N N . LYS B 1 102 ? -0.492 -16.391 4.875 1 92.44 102 LYS B N 1
ATOM 1899 C CA . LYS B 1 102 ? 0.793 -15.75 4.605 1 92.44 102 LYS B CA 1
ATOM 1900 C C . LYS B 1 102 ? 1.754 -15.938 5.777 1 92.44 102 LYS B C 1
ATOM 1902 O O . LYS B 1 102 ? 2.959 -15.719 5.637 1 92.44 102 LYS B O 1
ATOM 1907 N N . VAL B 1 103 ? 1.34 -16.375 6.887 1 89.56 103 VAL B N 1
ATOM 1908 C CA . VAL B 1 103 ? 2.168 -16.406 8.086 1 89.56 103 VAL B CA 1
ATOM 1909 C C . VAL B 1 103 ? 3.389 -17.281 7.855 1 89.56 103 VAL B C 1
ATOM 1911 O O . VAL B 1 103 ? 4.508 -16.922 8.227 1 89.56 103 VAL B O 1
ATOM 1914 N N . ASP B 1 104 ? 3.242 -18.406 7.18 1 88.88 104 ASP B N 1
ATOM 1915 C CA . ASP B 1 104 ? 4.344 -19.344 6.977 1 88.88 104 ASP B CA 1
ATOM 1916 C C . ASP B 1 104 ? 5.219 -18.922 5.801 1 88.88 104 ASP B C 1
ATOM 1918 O O . ASP B 1 104 ? 6.348 -19.391 5.652 1 88.88 104 ASP B O 1
ATOM 1922 N N . LEU B 1 105 ? 4.691 -18.047 4.957 1 89.88 105 LEU B N 1
ATOM 1923 C CA . LEU B 1 105 ? 5.418 -17.609 3.77 1 89.88 105 LEU B CA 1
ATOM 1924 C C . LEU B 1 105 ? 6.352 -16.453 4.098 1 89.88 105 LEU B C 1
ATOM 1926 O O . LEU B 1 105 ? 7.34 -16.219 3.395 1 89.88 105 LEU B O 1
ATOM 1930 N N . GLY B 1 106 ? 5.969 -15.68 5.234 1 92.06 106 GLY B N 1
ATOM 1931 C CA . GLY B 1 106 ? 6.785 -14.531 5.609 1 92.06 106 GLY B CA 1
ATOM 1932 C C . GLY B 1 106 ? 6.406 -13.266 4.875 1 92.06 106 GLY B C 1
ATOM 1933 O O . GLY B 1 106 ? 5.387 -13.219 4.188 1 92.06 106 GLY B O 1
ATOM 1934 N N . LEU B 1 107 ? 7.203 -12.211 5.043 1 94.81 107 LEU B N 1
ATOM 1935 C CA . LEU B 1 107 ? 6.93 -10.914 4.434 1 94.81 107 LEU B CA 1
ATOM 1936 C C . LEU B 1 107 ? 7.152 -10.961 2.928 1 94.81 107 LEU B C 1
ATOM 1938 O O . LEU B 1 107 ? 6.266 -10.602 2.15 1 94.81 107 LEU B O 1
ATOM 1942 N N . ILE B 1 108 ? 8.32 -11.383 2.561 1 92.38 108 ILE B N 1
ATOM 1943 C CA . ILE B 1 108 ? 8.656 -11.648 1.165 1 92.38 108 ILE B CA 1
ATOM 1944 C C . ILE B 1 108 ? 8.906 -13.141 0.969 1 92.38 108 ILE B C 1
ATOM 1946 O O . ILE B 1 108 ? 9.68 -13.742 1.714 1 92.38 108 ILE B O 1
ATOM 1950 N N . ALA B 1 109 ? 8.164 -13.688 0.075 1 84.75 109 ALA B N 1
ATOM 1951 C CA . ALA B 1 109 ? 8.312 -15.117 -0.147 1 84.75 109 ALA B CA 1
ATOM 1952 C C . ALA B 1 109 ? 9.648 -15.438 -0.8 1 84.75 109 ALA B C 1
ATOM 1954 O O . ALA B 1 109 ? 10.18 -14.641 -1.573 1 84.75 109 ALA B O 1
ATOM 1955 N N . GLY B 1 110 ? 10.164 -16.547 -0.426 1 78.88 110 GLY B N 1
ATOM 1956 C CA . GLY B 1 110 ? 11.398 -17.016 -1.039 1 78.88 110 GLY B CA 1
ATOM 1957 C C . GLY B 1 110 ? 11.258 -17.312 -2.518 1 78.88 110 GLY B C 1
ATOM 1958 O O . GLY B 1 110 ? 10.141 -17.422 -3.029 1 78.88 110 GLY B O 1
ATOM 1959 N N . MET B 1 111 ? 12.445 -17.391 -3.188 1 73.56 111 MET B N 1
ATOM 1960 C CA . MET B 1 111 ? 12.445 -17.75 -4.602 1 73.56 111 MET B CA 1
ATOM 1961 C C . MET B 1 111 ? 11.789 -19.109 -4.812 1 73.56 111 MET B C 1
ATOM 1963 O O . MET B 1 111 ? 12.086 -20.062 -4.09 1 73.56 111 MET B O 1
ATOM 1967 N N . GLY B 1 112 ? 10.789 -19.156 -5.727 1 76.19 112 GLY B N 1
ATOM 1968 C CA . GLY B 1 112 ? 10.156 -20.422 -6.055 1 76.19 112 GLY B CA 1
ATOM 1969 C C . GLY B 1 112 ? 8.953 -20.719 -5.188 1 76.19 112 GLY B C 1
ATOM 1970 O O . GLY B 1 112 ? 8.305 -21.766 -5.359 1 76.19 112 GLY B O 1
ATOM 1971 N N . ALA B 1 113 ? 8.719 -19.891 -4.273 1 81.06 113 ALA B N 1
ATOM 1972 C CA . ALA B 1 113 ? 7.535 -20.109 -3.447 1 81.06 113 ALA B CA 1
ATOM 1973 C C . ALA B 1 113 ? 6.27 -20.125 -4.301 1 81.06 113 ALA B C 1
ATOM 1975 O O . ALA B 1 113 ? 6.195 -19.453 -5.328 1 81.06 113 ALA B O 1
ATOM 1976 N N . PRO B 1 114 ? 5.266 -20.906 -3.893 1 78.44 114 PRO B N 1
ATOM 1977 C CA . PRO B 1 114 ? 4.047 -21.062 -4.688 1 78.44 114 PRO B CA 1
ATOM 1978 C C . PRO B 1 114 ? 3.168 -19.812 -4.668 1 78.44 114 PRO B C 1
ATOM 1980 O O . PRO B 1 114 ? 2.311 -19.641 -5.539 1 78.44 114 PRO B O 1
ATOM 1983 N N . LEU B 1 115 ? 3.307 -18.984 -3.547 1 82.44 115 LEU B N 1
ATOM 1984 C CA . LEU B 1 115 ? 2.52 -17.766 -3.363 1 82.44 115 LEU B CA 1
ATOM 1985 C C . LEU B 1 115 ? 3.4 -16.625 -2.902 1 82.44 115 LEU B C 1
ATOM 1987 O O . LEU B 1 115 ? 4.449 -16.844 -2.293 1 82.44 115 LEU B O 1
ATOM 1991 N N . PRO B 1 116 ? 2.953 -15.445 -3.229 1 87.62 116 PRO B N 1
ATOM 1992 C CA . PRO B 1 116 ? 3.701 -14.312 -2.682 1 87.62 116 PRO B CA 1
ATOM 1993 C C . PRO B 1 116 ? 3.553 -14.18 -1.167 1 87.62 116 PRO B C 1
ATOM 1995 O O . PRO B 1 116 ? 2.592 -14.695 -0.59 1 87.62 116 PRO B O 1
ATOM 1998 N N . GLY B 1 117 ? 4.492 -13.484 -0.557 1 92.75 117 GLY B N 1
ATOM 1999 C CA . GLY B 1 117 ? 4.445 -13.266 0.88 1 92.75 117 GLY B CA 1
ATOM 2000 C C . GLY B 1 117 ? 3.408 -12.242 1.292 1 92.75 117 GLY B C 1
ATOM 2001 O O . GLY B 1 117 ? 2.445 -11.992 0.562 1 92.75 117 GLY B O 1
ATOM 2002 N N . ALA B 1 118 ? 3.594 -11.672 2.482 1 96.62 118 ALA B N 1
ATOM 2003 C CA . ALA B 1 118 ? 2.562 -10.859 3.123 1 96.62 118 ALA B CA 1
ATOM 2004 C C . ALA B 1 118 ? 2.715 -9.391 2.752 1 96.62 118 ALA B C 1
ATOM 2006 O O . ALA B 1 118 ? 1.934 -8.547 3.197 1 96.62 118 ALA B O 1
ATOM 2007 N N . GLU B 1 119 ? 3.639 -9.031 1.955 1 97.31 119 GLU B N 1
ATOM 2008 C CA . GLU B 1 119 ? 3.967 -7.625 1.718 1 97.31 119 GLU B CA 1
ATOM 2009 C C . GLU B 1 119 ? 2.787 -6.879 1.102 1 97.31 119 GLU B C 1
ATOM 2011 O O . GLU B 1 119 ? 2.52 -5.73 1.455 1 97.31 119 GLU B O 1
ATOM 2016 N N . LEU B 1 120 ? 2.143 -7.539 0.096 1 96.88 120 LEU B N 1
ATOM 2017 C CA . LEU B 1 120 ? 0.991 -6.863 -0.493 1 96.88 120 LEU B CA 1
ATOM 2018 C C . LEU B 1 120 ? -0.099 -6.637 0.55 1 96.88 120 LEU B C 1
ATOM 2020 O O . LEU B 1 120 ? -0.664 -5.547 0.638 1 96.88 120 LEU B O 1
ATOM 2024 N N . ASP B 1 121 ? -0.391 -7.664 1.306 1 97.88 121 ASP B N 1
ATOM 2025 C CA . ASP B 1 121 ? -1.405 -7.547 2.348 1 97.88 121 ASP B CA 1
ATOM 2026 C C . ASP B 1 121 ? -1.091 -6.391 3.293 1 97.88 121 ASP B C 1
ATOM 2028 O O . ASP B 1 121 ? -1.97 -5.59 3.617 1 97.88 121 ASP B O 1
ATOM 2032 N N . LEU B 1 122 ? 0.093 -6.367 3.689 1 98.06 122 LEU B N 1
ATOM 2033 C CA . LEU B 1 122 ? 0.494 -5.344 4.648 1 98.06 122 LEU B CA 1
ATOM 2034 C C . LEU B 1 122 ? 0.379 -3.951 4.035 1 98.06 122 LEU B C 1
ATOM 2036 O O . LEU B 1 122 ? -0.066 -3.012 4.695 1 98.06 122 LEU B O 1
ATOM 2040 N N . ALA B 1 123 ? 0.826 -3.805 2.826 1 98.69 123 ALA B N 1
ATOM 2041 C CA . ALA B 1 123 ? 0.718 -2.52 2.141 1 98.69 123 ALA B CA 1
ATOM 2042 C C . ALA B 1 123 ? -0.74 -2.084 2.016 1 98.69 123 ALA B C 1
ATOM 2044 O O . ALA B 1 123 ? -1.065 -0.915 2.229 1 98.69 123 ALA B O 1
ATOM 2045 N N . LEU B 1 124 ? -1.564 -3.02 1.662 1 98.88 124 LEU B N 1
ATOM 2046 C CA . LEU B 1 124 ? -2.984 -2.711 1.525 1 98.88 124 LEU B CA 1
ATOM 2047 C C . LEU B 1 124 ? -3.604 -2.391 2.881 1 98.88 124 LEU B C 1
ATOM 2049 O O . LEU B 1 124 ? -4.457 -1.503 2.984 1 98.88 124 LEU B O 1
ATOM 2053 N N . LEU B 1 125 ? -3.225 -3.125 3.902 1 98.81 125 LEU B N 1
ATOM 2054 C CA . LEU B 1 125 ? -3.746 -2.881 5.242 1 98.81 125 LEU B CA 1
ATOM 2055 C C . LEU B 1 125 ? -3.408 -1.469 5.711 1 98.81 125 LEU B C 1
ATOM 2057 O O . LEU B 1 125 ? -4.223 -0.819 6.371 1 98.81 125 LEU B O 1
ATOM 2061 N N . VAL B 1 126 ? -2.277 -1.024 5.395 1 98.56 126 VAL B N 1
ATOM 2062 C CA . VAL B 1 126 ? -1.894 0.329 5.785 1 98.56 126 VAL B CA 1
ATOM 2063 C C . VAL B 1 126 ? -2.77 1.345 5.055 1 98.56 126 VAL B C 1
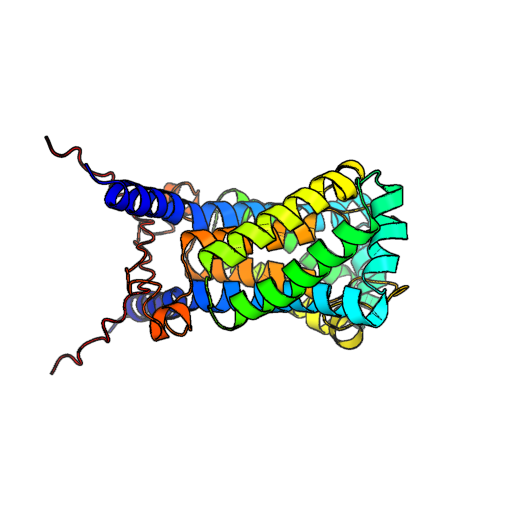ATOM 2065 O O . VAL B 1 126 ? -3.17 2.357 5.633 1 98.56 126 VAL B O 1
ATOM 2068 N N . GLY B 1 127 ? -3.008 1.119 3.762 1 98.69 127 GLY B N 1
ATOM 2069 C CA . GLY B 1 127 ? -3.932 1.979 3.039 1 98.69 127 GLY B CA 1
ATOM 2070 C C . GLY B 1 127 ? -5.332 1.979 3.627 1 98.69 127 GLY B C 1
ATOM 2071 O O . GLY B 1 127 ? -5.973 3.029 3.713 1 98.69 127 GLY B O 1
ATOM 2072 N N . LEU B 1 128 ? -5.77 0.811 3.988 1 98.81 128 LEU B N 1
ATOM 2073 C CA . LEU B 1 128 ? -7.082 0.693 4.617 1 98.81 128 LEU B CA 1
ATOM 2074 C C . LEU B 1 128 ? -7.109 1.413 5.961 1 98.81 128 LEU B C 1
ATOM 2076 O O . LEU B 1 128 ? -8.109 2.043 6.312 1 98.81 128 LEU B O 1
ATOM 2080 N N . PHE B 1 129 ? -6.078 1.341 6.703 1 97.81 129 PHE B N 1
ATOM 2081 C CA . PHE B 1 129 ? -5.934 2.086 7.945 1 97.81 129 PHE B CA 1
ATOM 2082 C C . PHE B 1 129 ? -6.062 3.584 7.699 1 97.81 129 PHE B C 1
ATOM 2084 O O . PHE B 1 129 ? -6.793 4.273 8.414 1 97.81 129 PHE B O 1
ATOM 2091 N N . VAL B 1 130 ? -5.355 4.051 6.727 1 96.31 130 VAL B N 1
ATOM 2092 C CA . VAL B 1 130 ? -5.434 5.465 6.375 1 96.31 130 VAL B CA 1
ATOM 2093 C C . VAL B 1 130 ? -6.879 5.836 6.055 1 96.31 130 VAL B C 1
ATOM 2095 O O . VAL B 1 130 ? -7.371 6.879 6.492 1 96.31 130 VAL B O 1
ATOM 2098 N N . SER B 1 131 ? -7.535 5.004 5.336 1 96.69 131 SER B N 1
ATOM 2099 C CA . SER B 1 131 ? -8.906 5.281 4.918 1 96.69 131 SER B CA 1
ATOM 2100 C C . SER B 1 131 ? -9.859 5.285 6.109 1 96.69 131 SER B C 1
ATOM 2102 O O . SER B 1 131 ? -10.812 6.07 6.145 1 96.69 131 SER B O 1
ATOM 2104 N N . VAL B 1 132 ? -9.633 4.402 7.043 1 96 132 VAL B N 1
ATOM 2105 C CA . VAL B 1 132 ? -10.461 4.379 8.242 1 96 132 VAL B CA 1
ATOM 2106 C C . VAL B 1 132 ? -10.25 5.664 9.039 1 96 132 VAL B C 1
ATOM 2108 O O . VAL B 1 132 ? -11.211 6.285 9.5 1 96 132 VAL B O 1
ATOM 2111 N N . VAL B 1 133 ? -9.07 6.07 9.148 1 92.62 133 VAL B N 1
ATOM 2112 C CA . VAL B 1 133 ? -8.695 7.152 10.055 1 92.62 133 VAL B CA 1
ATOM 2113 C C . VAL B 1 133 ? -9.016 8.5 9.406 1 92.62 133 VAL B C 1
ATOM 2115 O O . VAL B 1 133 ? -9.555 9.398 10.062 1 92.62 133 VAL B O 1
ATOM 2118 N N . MET B 1 134 ? -8.734 8.625 8.102 1 90.62 134 MET B N 1
ATOM 2119 C CA . MET B 1 134 ? -8.844 9.93 7.457 1 90.62 134 MET B CA 1
ATOM 2120 C C . MET B 1 134 ? -10.227 10.102 6.824 1 90.62 134 MET B C 1
ATOM 2122 O O . MET B 1 134 ? -10.641 11.227 6.535 1 90.62 134 MET B O 1
ATOM 2126 N N . GLY B 1 135 ? -10.836 8.984 6.547 1 91.75 135 GLY B N 1
ATOM 2127 C CA . GLY B 1 135 ? -12.164 9.086 5.953 1 91.75 135 GLY B CA 1
ATOM 2128 C C . GLY B 1 135 ? -12.125 9.242 4.445 1 91.75 135 GLY B C 1
ATOM 2129 O O . GLY B 1 135 ? -11.109 8.961 3.807 1 91.75 135 GLY B O 1
ATOM 2130 N N . PRO B 1 136 ? -13.25 9.656 3.922 1 94.25 136 PRO B N 1
ATOM 2131 C CA . PRO B 1 136 ? -13.438 9.57 2.471 1 94.25 136 PRO B CA 1
ATOM 2132 C C . PRO B 1 136 ? -12.742 10.703 1.719 1 94.25 136 PRO B C 1
ATOM 2134 O O . PRO B 1 136 ? -12.555 10.617 0.504 1 94.25 136 PRO B O 1
ATOM 2137 N N . GLY B 1 137 ? -12.367 11.719 2.324 1 89.56 137 GLY B N 1
ATOM 2138 C CA . GLY B 1 137 ? -12.016 12.938 1.605 1 89.56 137 GLY B CA 1
ATOM 2139 C C . GLY B 1 137 ? -13.211 13.633 0.988 1 89.56 137 GLY B C 1
ATOM 2140 O O . GLY B 1 137 ? -14.312 13.078 0.962 1 89.56 137 GLY B O 1
ATOM 2141 N N . ARG B 1 138 ? -13.055 14.773 0.396 1 85.94 138 ARG B N 1
ATOM 2142 C CA . ARG B 1 138 ? -14.172 15.633 0.025 1 85.94 138 ARG B CA 1
ATOM 2143 C C . ARG B 1 138 ? -14.93 15.07 -1.173 1 85.94 138 ARG B C 1
ATOM 2145 O O . ARG B 1 138 ? -16.156 14.938 -1.133 1 85.94 138 ARG B O 1
ATOM 2152 N N . PRO B 1 139 ? -14.258 14.82 -2.291 1 93.19 139 PRO B N 1
ATOM 2153 C CA . PRO B 1 139 ? -15.031 14.219 -3.383 1 93.19 139 PRO B CA 1
ATOM 2154 C C . PRO B 1 139 ? -15.438 12.773 -3.1 1 93.19 139 PRO B C 1
ATOM 2156 O O . PRO B 1 139 ? -14.672 11.852 -3.396 1 93.19 139 PRO B O 1
ATOM 2159 N N . SER B 1 140 ? -16.578 12.625 -2.443 1 96.06 140 SER B N 1
ATOM 2160 C CA . SER B 1 140 ? -17.047 11.305 -2.021 1 96.06 140 SER B CA 1
ATOM 2161 C C . SER B 1 140 ? -18.562 11.258 -1.942 1 96.06 140 SER B C 1
ATOM 2163 O O . SER B 1 140 ? -19.219 12.289 -1.752 1 96.06 140 SER B O 1
ATOM 2165 N N . LEU B 1 141 ? -19.109 10.086 -2.09 1 97.5 141 LEU B N 1
ATOM 2166 C CA . LEU B 1 141 ? -20.547 9.883 -1.881 1 97.5 141 LEU B CA 1
ATOM 2167 C C . LEU B 1 141 ? -20.922 10.117 -0.421 1 97.5 141 LEU B C 1
ATOM 2169 O O . LEU B 1 141 ? -22.016 10.586 -0.126 1 97.5 141 LEU B O 1
ATOM 2173 N N . ASP B 1 142 ? -20 9.75 0.451 1 95.62 142 ASP B N 1
ATOM 2174 C CA . ASP B 1 142 ? -20.266 10 1.865 1 95.62 142 ASP B CA 1
ATOM 2175 C C . ASP B 1 142 ? -20.609 11.461 2.113 1 95.62 142 ASP B C 1
ATOM 2177 O O . ASP B 1 142 ? -21.547 11.766 2.863 1 95.62 142 ASP B O 1
ATOM 2181 N N . HIS B 1 143 ? -19.875 12.352 1.468 1 91.62 143 HIS B N 1
ATOM 2182 C CA . HIS B 1 143 ? -20.141 13.773 1.646 1 91.62 143 HIS B CA 1
ATOM 2183 C C . HIS B 1 143 ? -21.422 14.18 0.927 1 91.62 143 HIS B C 1
ATOM 2185 O O . HIS B 1 143 ? -22.234 14.953 1.462 1 91.62 143 HIS B O 1
ATOM 2191 N N . LEU B 1 144 ? -21.594 13.656 -0.257 1 93.5 144 LEU B N 1
ATOM 2192 C CA . LEU B 1 144 ? -22.766 13.992 -1.046 1 93.5 144 LEU B CA 1
ATOM 2193 C C . LEU B 1 144 ? -24.047 13.562 -0.323 1 93.5 144 LEU B C 1
ATOM 2195 O O . LEU B 1 144 ? -25.062 14.258 -0.39 1 93.5 144 LEU B O 1
ATOM 2199 N N . LEU B 1 145 ? -23.953 12.523 0.388 1 95.12 145 LEU B N 1
ATOM 2200 C CA . LEU B 1 145 ? -25.125 11.961 1.04 1 95.12 145 LEU B CA 1
ATOM 2201 C C . LEU B 1 145 ? -25.203 12.398 2.498 1 95.12 145 LEU B C 1
ATOM 2203 O O . LEU B 1 145 ? -26.125 12.016 3.219 1 95.12 145 LEU B O 1
ATOM 2207 N N . GLY B 1 146 ? -24.266 13.133 2.969 1 91.06 146 GLY B N 1
ATOM 2208 C CA . GLY B 1 146 ? -24.266 13.664 4.324 1 91.06 146 GLY B CA 1
ATOM 2209 C C . GLY B 1 146 ? -23.891 12.633 5.371 1 91.06 146 GLY B C 1
ATOM 2210 O O . GLY B 1 146 ? -24.281 12.742 6.531 1 91.06 146 GLY B O 1
ATOM 2211 N N . LEU B 1 147 ? -23.203 11.562 5.031 1 90.75 147 LEU B N 1
ATOM 2212 C CA . LEU B 1 147 ? -22.781 10.516 5.957 1 90.75 147 LEU B CA 1
ATOM 2213 C C . LEU B 1 147 ? -21.531 10.93 6.707 1 90.75 147 LEU B C 1
ATOM 2215 O O . LEU B 1 147 ? -21.203 10.359 7.754 1 90.75 147 LEU B O 1
ATOM 2219 N N . GLU B 1 148 ? -20.703 11.734 6.102 1 84.25 148 GLU B N 1
ATOM 2220 C CA . GLU B 1 148 ? -19.484 12.258 6.707 1 84.25 148 GLU B CA 1
ATOM 2221 C C . GLU B 1 148 ? -19.516 13.781 6.789 1 84.25 148 GLU B C 1
ATOM 2223 O O . GLU B 1 148 ? -19.922 14.445 5.844 1 84.25 148 GLU B O 1
ATOM 2228 N N . ASP B 1 149 ? -19.359 14.109 8.094 1 70.62 149 ASP B N 1
ATOM 2229 C CA . ASP B 1 149 ? -19.266 15.562 8.219 1 70.62 149 ASP B CA 1
ATOM 2230 C C . ASP B 1 149 ? -17.969 16.094 7.602 1 70.62 149 ASP B C 1
ATOM 2232 O O . ASP B 1 149 ? -17 15.336 7.445 1 70.62 149 ASP B O 1
ATOM 2236 N N . THR B 1 150 ? -18.109 17.109 6.926 1 59.12 150 THR B N 1
ATOM 2237 C CA . THR B 1 150 ? -16.906 17.719 6.383 1 59.12 150 THR B CA 1
ATOM 2238 C C . THR B 1 150 ? -15.891 18 7.484 1 59.12 150 THR B C 1
ATOM 2240 O O . THR B 1 150 ? -15.883 19.078 8.07 1 59.12 150 THR B O 1
ATOM 2243 N N . THR B 1 151 ? -15.977 17.031 8.484 1 53.12 151 THR B N 1
ATOM 2244 C CA . THR B 1 151 ? -15.07 17.266 9.609 1 53.12 151 THR B CA 1
ATOM 2245 C C . THR B 1 151 ? -13.617 17.125 9.172 1 53.12 151 THR B C 1
ATOM 2247 O O . THR B 1 151 ? -13.297 16.266 8.344 1 53.12 151 THR B O 1
ATOM 2250 N N . THR B 1 152 ? -12.977 18.297 9.273 1 54.88 152 THR B N 1
ATOM 2251 C CA . THR B 1 152 ? -11.555 18.391 8.992 1 54.88 152 THR B CA 1
ATOM 2252 C C . THR B 1 152 ? -10.758 17.406 9.836 1 54.88 152 THR B C 1
ATOM 2254 O O . THR B 1 152 ? -10.867 17.406 11.07 1 54.88 152 THR B O 1
ATOM 2257 N N . VAL B 1 153 ? -10.453 16.266 9.305 1 60.66 153 VAL B N 1
ATOM 2258 C CA . VAL B 1 153 ? -9.469 15.469 10.039 1 60.66 153 VAL B CA 1
ATOM 2259 C C . VAL B 1 153 ? -8.125 16.188 10.039 1 60.66 153 VAL B C 1
ATOM 2261 O O . VAL B 1 153 ? -7.598 16.531 8.977 1 60.66 153 VAL B O 1
ATOM 2264 N N . VAL B 1 154 ? -7.809 16.719 11.25 1 57.84 154 VAL B N 1
ATOM 2265 C CA . VAL B 1 154 ? -6.52 17.391 11.406 1 57.84 154 VAL B CA 1
ATOM 2266 C C . VAL B 1 154 ? -5.449 16.375 11.789 1 57.84 154 VAL B C 1
ATOM 2268 O O . VAL B 1 154 ? -5.617 15.625 12.758 1 57.84 154 VAL B O 1
ATOM 2271 N N . VAL B 1 155 ? -4.758 16.094 10.883 1 60.88 155 VAL B N 1
ATOM 2272 C CA . VAL B 1 155 ? -3.561 15.344 11.25 1 60.88 155 VAL B CA 1
ATOM 2273 C C . VAL B 1 155 ? -2.479 16.297 11.742 1 60.88 155 VAL B C 1
ATOM 2275 O O . VAL B 1 155 ? -1.925 17.078 10.953 1 60.88 155 VAL B O 1
ATOM 2278 N N . ASP B 1 156 ? -2.457 16.469 13.109 1 56.81 156 ASP B N 1
ATOM 2279 C CA . ASP B 1 156 ? -1.517 17.375 13.766 1 56.81 156 ASP B CA 1
ATOM 2280 C C . ASP B 1 156 ? -0.14 16.734 13.906 1 56.81 156 ASP B C 1
ATOM 2282 O O . ASP B 1 156 ? 0.034 15.781 14.68 1 56.81 156 ASP B O 1
ATOM 2286 N N . VAL B 1 157 ? 0.648 16.938 13.023 1 51.16 157 VAL B N 1
ATOM 2287 C CA . VAL B 1 157 ? 2.016 16.438 13.102 1 51.16 157 VAL B CA 1
ATOM 2288 C C . VAL B 1 157 ? 2.867 17.391 13.938 1 51.16 157 VAL B C 1
ATOM 2290 O O . VAL B 1 157 ? 4.094 17.25 13.984 1 51.16 157 VAL B O 1
ATOM 2293 N N . SER B 1 158 ? 2.215 18.438 14.469 1 48.41 158 SER B N 1
ATOM 2294 C CA . SER B 1 158 ? 2.924 19.484 15.219 1 48.41 158 SER B CA 1
ATOM 2295 C C . SER B 1 158 ? 3.166 19.047 16.656 1 48.41 158 SER B C 1
ATOM 2297 O O . SER B 1 158 ? 2.477 18.172 17.172 1 48.41 158 SER B O 1
ATOM 2299 N N . ASP B 1 159 ? 4.359 19.344 17.234 1 45.78 159 ASP B N 1
ATOM 2300 C CA . ASP B 1 159 ? 4.875 19.141 18.578 1 45.78 159 ASP B CA 1
ATOM 2301 C C . ASP B 1 159 ? 3.883 19.641 19.625 1 45.78 159 ASP B C 1
ATOM 2303 O O . ASP B 1 159 ? 4.164 19.594 20.828 1 45.78 159 ASP B O 1
ATOM 2307 N N . ARG B 1 160 ? 2.84 20.469 19.266 1 44.38 160 ARG B N 1
ATOM 2308 C CA . ARG B 1 160 ? 2.242 21.156 20.406 1 44.38 160 ARG B CA 1
ATOM 2309 C C . ARG B 1 160 ? 1.464 20.188 21.297 1 44.38 160 ARG B C 1
ATOM 2311 O O . ARG B 1 160 ? 0.474 19.609 20.859 1 44.38 160 ARG B O 1
ATOM 2318 N N . ALA B 1 161 ? 2.033 19.5 22.156 1 42.94 161 ALA B N 1
ATOM 2319 C CA . ALA B 1 161 ? 1.44 18.797 23.297 1 42.94 161 ALA B CA 1
ATOM 2320 C C . ALA B 1 161 ? 0.197 19.531 23.797 1 42.94 161 ALA B C 1
ATOM 2322 O O . ALA B 1 161 ? 0.217 20.75 23.984 1 42.94 161 ALA B O 1
ATOM 2323 N N . ALA B 1 162 ? -1.056 19.016 23.719 1 43.25 162 ALA B N 1
ATOM 2324 C CA . ALA B 1 162 ? -2.213 19.469 24.484 1 43.25 162 ALA B CA 1
ATOM 2325 C C . ALA B 1 162 ? -1.791 20.016 25.844 1 43.25 162 ALA B C 1
ATOM 2327 O O . ALA B 1 162 ? -1.216 19.281 26.656 1 43.25 162 ALA B O 1
ATOM 2328 N N . THR B 1 163 ? -1.457 21.234 26.031 1 36.94 163 THR B N 1
ATOM 2329 C CA . THR B 1 163 ? -1.424 21.797 27.375 1 36.94 163 THR B CA 1
ATOM 2330 C C . THR B 1 163 ? -2.604 21.281 28.203 1 36.94 163 THR B C 1
ATOM 2332 O O . THR B 1 163 ? -3.756 21.391 27.781 1 36.94 163 THR B O 1
ATOM 2335 N N . PRO B 1 164 ? -2.406 20.438 29.203 1 38.41 164 PRO B N 1
ATOM 2336 C CA . PRO B 1 164 ? -3.541 20.094 30.062 1 38.41 164 PRO B CA 1
ATOM 2337 C C . PRO B 1 164 ? -4.402 21.312 30.391 1 38.41 164 PRO B C 1
ATOM 2339 O O . PRO B 1 164 ? -3.877 22.391 30.656 1 38.41 164 PRO B O 1
ATOM 2342 N N . VAL B 1 165 ? -5.641 21.5 29.906 1 36.62 165 VAL B N 1
ATOM 2343 C CA . VAL B 1 165 ? -6.52 22.484 30.531 1 36.62 165 VAL B CA 1
ATOM 2344 C C . VAL B 1 165 ? -6.391 22.391 32.062 1 36.62 165 VAL B C 1
ATOM 2346 O O . VAL B 1 165 ? -6.57 21.312 32.625 1 36.62 165 VAL B O 1
ATOM 2349 N N . GLY B 1 166 ? -5.488 23.141 32.688 1 30.02 166 GLY B N 1
ATOM 2350 C CA . GLY B 1 166 ? -5.605 23.375 34.125 1 30.02 166 GLY B CA 1
ATOM 2351 C C . GLY B 1 166 ? -6.98 23.875 34.531 1 30.02 166 GLY B C 1
ATOM 2352 O O . GLY B 1 166 ? -7.699 24.469 33.75 1 30.02 166 GLY B O 1
#

Sequence (332 aa):
MSTIHAIHRSFGRASAAVPVVVRVVIGIIMATHGWQKLTQMGAANFGNGMLADLGVPLPGVMGHVVTWLELVGGIALVVGFLTRASAAVLAVVLAGATVLVKVDLGLIAGMGAPLPGAELDLALLVGLFVSVVMGPGRPSLDHLLGLEDTTTVVVDVSDRAATPVGMSTIHAIHRSFGRASAAVPVVVRVVIGIIMATHGWQKLTQMGAANFGNGMLADLGVPLPGVMGHVVTWLELVGGIALVVGFLTRASAAVLAVVLAGATVLVKVDLGLIAGMGAPLPGAELDLALLVGLFVSVVMGPGRPSLDHLLGLEDTTTVVVDVSDRAATPVG

pLDDT: mean 86.61, std 18.16, range [29.95, 98.94]

Solvent-accessible surface area (backbone atoms only — not comparable to full-atom values): 16219 Å² total; per-residue (Å²): 135,54,73,64,56,54,55,52,50,51,33,38,60,47,28,39,40,44,32,40,54,37,26,30,54,49,10,50,53,35,18,49,52,12,46,43,32,53,73,72,60,28,24,47,52,45,4,60,41,61,35,37,76,69,65,44,76,64,18,44,59,46,18,41,50,54,26,46,47,27,25,53,30,10,49,27,26,50,52,9,38,59,24,36,60,30,25,50,53,49,38,52,54,46,51,51,48,38,63,73,65,16,62,89,43,35,56,67,37,58,92,85,51,94,56,77,25,29,48,50,55,52,40,45,42,49,39,28,49,45,20,43,47,58,25,38,28,58,91,19,44,23,45,75,70,62,75,40,71,60,55,53,47,53,27,56,31,34,76,77,66,81,69,73,83,125,138,55,74,66,58,54,55,51,49,55,33,38,61,46,28,41,40,44,33,40,55,36,26,30,55,49,10,50,54,36,19,49,52,11,48,43,33,52,74,71,58,27,25,46,51,45,3,60,43,61,34,36,76,69,64,44,77,62,18,44,62,45,18,41,52,54,25,47,46,27,26,54,31,9,49,26,28,50,52,10,38,57,25,37,59,30,25,50,53,49,39,51,53,46,51,52,49,39,64,74,66,16,63,88,43,34,54,67,37,58,93,86,50,95,55,76,26,31,48,49,55,51,41,45,41,48,39,29,48,46,18,41,49,57,26,38,29,58,90,17,44,22,46,75,70,62,75,40,72,60,55,52,45,52,26,56,31,35,76,76,67,82,69,75,84,124